Protein AF-A0AAW9DIY2-F1 (afdb_monomer)

Solvent-accessible surface area (backbone atoms only — not comparable to full-atom values): 10315 Å² total; per-residue (Å²): 106,49,86,81,77,21,31,79,46,55,48,42,28,60,67,72,62,46,66,77,44,41,69,60,51,42,69,55,22,24,58,42,90,91,79,60,48,48,38,48,55,86,62,38,57,61,62,40,10,60,51,53,51,29,44,51,43,16,52,51,41,28,54,54,41,55,52,50,49,54,50,49,44,40,41,73,70,69,63,47,50,58,66,60,50,20,53,51,33,52,53,41,34,74,49,97,54,51,42,71,70,35,48,52,47,20,52,48,41,68,33,62,42,90,87,76,56,92,53,44,36,66,83,73,53,78,77,48,53,83,80,89,54,49,40,53,50,34,42,50,51,25,60,77,69,70,47,93,52,62,64,38,39,49,32,48,48,52,30,54,58,27,57,43,47,70,59,51,59,55,43,66,75,74,54,84,76,78,78,88,80,78,87,129

Nearest PDB structures (foldseek):
  2iyo-assembly1_A  TM=9.872E-01  e=2.863E-19  Lactococcus lactis
  2iz0-assembly1_B  TM=9.696E-01  e=6.066E-19  Lactococcus lactis
  2jkv-assembly2_C  TM=9.680E-01  e=9.238E-17  Homo sapiens
  4gwg-assembly1_A  TM=9.406E-01  e=2.957E-15  Homo sapiens
  6fqy-assembly1_B  TM=9.654E-01  e=1.878E-14  Plasmodium falciparum 3D7

Radius of gyration: 20.51 Å; Cα contacts (8 Å, |Δi|>4): 196; chains: 1; bounding box: 51×36×61 Å

Mean predicted aligned error: 4.02 Å

Structure (mmCIF, N/CA/C/O backbone):
data_AF-A0AAW9DIY2-F1
#
_entry.id   AF-A0AAW9DIY2-F1
#
loop_
_atom_site.group_PDB
_atom_site.id
_atom_site.type_symbol
_atom_site.label_atom_id
_atom_site.label_alt_id
_atom_site.label_comp_id
_atom_site.label_asym_id
_atom_site.label_entity_id
_atom_site.label_seq_id
_atom_site.pdbx_PDB_ins_code
_atom_site.Cartn_x
_atom_site.Cartn_y
_atom_site.Cartn_z
_atom_site.occupancy
_atom_site.B_iso_or_equiv
_atom_site.auth_seq_id
_atom_site.auth_comp_id
_atom_site.auth_asym_id
_atom_site.auth_atom_id
_atom_site.pdbx_PDB_model_num
ATOM 1 N N . LYS A 1 1 ? 7.573 -1.959 14.038 1.00 79.06 1 LYS A N 1
ATOM 2 C CA . LYS A 1 1 ? 7.741 -0.638 14.681 1.00 79.06 1 LYS A CA 1
ATOM 3 C C . LYS A 1 1 ? 6.398 -0.061 15.113 1.00 79.06 1 LYS A C 1
ATOM 5 O O . LYS A 1 1 ? 6.216 0.040 16.311 1.00 79.06 1 LYS A O 1
ATOM 10 N N . GLY A 1 2 ? 5.407 0.095 14.223 1.00 87.62 2 GLY A N 1
ATOM 11 C CA . GLY A 1 2 ? 4.069 0.599 14.599 1.00 87.62 2 GLY A CA 1
ATOM 12 C C . GLY A 1 2 ? 3.406 -0.064 15.820 1.00 87.62 2 GLY A C 1
ATOM 13 O O . GLY A 1 2 ? 2.947 0.631 16.706 1.00 87.62 2 GLY A O 1
ATOM 14 N N . ALA A 1 3 ? 3.437 -1.395 15.963 1.00 91.06 3 ALA A N 1
ATOM 15 C CA . ALA A 1 3 ? 2.882 -2.047 17.164 1.00 91.06 3 ALA A CA 1
ATOM 16 C C . ALA A 1 3 ? 3.608 -1.700 18.485 1.00 91.06 3 ALA A C 1
ATOM 18 O O . ALA A 1 3 ? 3.019 -1.844 19.547 1.00 91.06 3 ALA A O 1
ATOM 19 N N . LEU A 1 4 ? 4.881 -1.292 18.419 1.00 92.94 4 LEU A N 1
ATOM 20 C CA . LEU A 1 4 ? 5.693 -0.891 19.573 1.00 92.94 4 LEU A CA 1
ATOM 21 C C . LEU A 1 4 ? 5.536 0.603 19.888 1.00 92.94 4 LE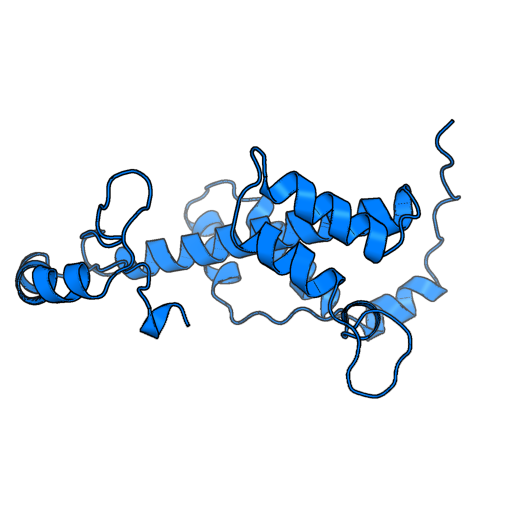U A C 1
ATOM 23 O O . LEU A 1 4 ? 5.564 0.980 21.051 1.00 92.94 4 LEU A O 1
ATOM 27 N N . GLU A 1 5 ? 5.424 1.435 18.853 1.00 94.12 5 GLU A N 1
ATOM 28 C CA . GLU A 1 5 ? 5.468 2.903 18.958 1.00 94.12 5 GLU A CA 1
ATOM 29 C C . GLU A 1 5 ? 4.075 3.551 18.978 1.00 94.12 5 GLU A C 1
ATOM 31 O O . GLU A 1 5 ? 3.943 4.700 19.384 1.00 94.12 5 GLU A O 1
ATOM 36 N N . GLY A 1 6 ? 3.045 2.818 18.555 1.00 96.56 6 GLY A N 1
ATOM 37 C CA . GLY A 1 6 ? 1.665 3.285 18.481 1.00 96.56 6 GLY A CA 1
ATOM 38 C C . GLY A 1 6 ? 1.003 2.841 17.176 1.00 96.56 6 GLY A C 1
ATOM 39 O O . GLY A 1 6 ? 1.315 3.386 16.118 1.00 96.56 6 GLY A O 1
ATOM 40 N N . PRO A 1 7 ? 0.110 1.836 17.187 1.00 97.75 7 PRO A N 1
ATOM 41 C CA . PRO A 1 7 ? -0.627 1.432 15.997 1.00 97.75 7 PRO A CA 1
ATOM 42 C C . PRO A 1 7 ? -1.955 2.192 15.869 1.00 97.75 7 PRO A C 1
ATOM 44 O O . PRO A 1 7 ? -2.458 2.775 16.830 1.00 97.75 7 PRO A O 1
ATOM 47 N N . SER A 1 8 ? -2.571 2.111 14.688 1.00 98.06 8 SER A N 1
ATOM 48 C CA . SER A 1 8 ? -4.016 2.325 14.556 1.00 98.06 8 SER A CA 1
ATOM 49 C C . SER A 1 8 ? -4.763 1.074 15.031 1.00 98.06 8 SER A C 1
ATOM 51 O O . SER A 1 8 ? -4.391 -0.049 14.670 1.00 98.06 8 SER A O 1
ATOM 53 N N . ILE A 1 9 ? -5.805 1.258 15.843 1.00 98.44 9 ILE A N 1
ATOM 54 C CA . ILE A 1 9 ? -6.588 0.172 16.446 1.00 98.44 9 ILE A CA 1
ATOM 55 C C . ILE A 1 9 ? -8.056 0.344 16.051 1.00 98.44 9 ILE A C 1
ATOM 57 O O . ILE A 1 9 ? -8.624 1.423 16.168 1.00 98.44 9 ILE A O 1
ATOM 61 N N . MET A 1 10 ? -8.683 -0.733 15.579 1.00 98.44 10 MET A N 1
ATOM 62 C CA . MET A 1 10 ? -10.034 -0.708 15.000 1.00 98.44 10 MET A CA 1
ATOM 63 C C . MET A 1 10 ? -10.947 -1.700 15.744 1.00 98.44 10 MET A C 1
ATOM 65 O O . MET A 1 10 ? -11.273 -2.751 15.193 1.00 98.44 10 MET A O 1
ATOM 69 N N . PRO A 1 11 ? -11.297 -1.455 17.020 1.00 98.25 11 PRO A N 1
ATOM 70 C CA . PRO A 1 11 ? -12.098 -2.381 17.811 1.00 98.25 11 PRO A CA 1
ATOM 71 C C . PRO A 1 11 ? -13.554 -2.427 17.333 1.00 98.25 11 PRO A C 1
ATOM 73 O O . PRO A 1 11 ? -14.180 -1.402 17.070 1.00 98.25 11 PRO A O 1
ATOM 76 N N . GLY A 1 12 ? -14.108 -3.636 17.273 1.00 98.44 12 GLY A N 1
ATOM 77 C CA . GLY A 1 12 ? -15.539 -3.891 17.121 1.00 98.44 12 GLY A CA 1
ATOM 78 C C . GLY A 1 12 ? -15.973 -5.034 18.039 1.00 98.44 12 GLY A C 1
ATOM 79 O O . GLY A 1 12 ? -15.124 -5.781 18.528 1.00 98.44 12 GLY A O 1
ATOM 80 N N . GLY A 1 13 ? -17.272 -5.143 18.308 1.00 98.38 13 GLY A N 1
ATOM 81 C CA . GLY A 1 13 ? -17.828 -6.146 19.221 1.00 98.38 13 GLY A CA 1
ATOM 82 C C . GLY A 1 13 ? -18.882 -5.555 20.152 1.00 98.38 13 GLY A C 1
ATOM 83 O O . GLY A 1 13 ? -19.601 -4.640 19.771 1.00 98.38 13 GLY A O 1
ATOM 84 N N . GLN A 1 14 ? -18.999 -6.072 21.375 1.00 98.44 14 GLN A N 1
ATOM 85 C CA . GLN A 1 14 ? -19.883 -5.483 22.384 1.00 98.44 14 GLN A CA 1
ATOM 86 C C . GLN A 1 14 ? -19.354 -4.116 22.818 1.00 98.44 14 GLN A C 1
ATOM 88 O O . GLN A 1 14 ? -18.179 -3.979 23.172 1.00 98.44 14 GLN A O 1
ATOM 93 N N . LYS A 1 15 ? -20.233 -3.113 22.851 1.00 98.25 15 LYS A N 1
ATOM 94 C CA . LYS A 1 15 ? -19.850 -1.755 23.245 1.00 98.25 15 LYS A CA 1
ATOM 95 C C . LYS A 1 15 ? -19.367 -1.704 24.695 1.00 98.25 15 LYS A C 1
ATOM 97 O O . LYS A 1 15 ? -18.360 -1.069 24.980 1.00 98.25 15 LYS A O 1
ATOM 102 N N . GLU A 1 16 ? -20.017 -2.449 25.580 1.00 98.38 16 GLU A N 1
ATOM 103 C CA . GLU A 1 16 ? -19.655 -2.539 26.995 1.00 98.38 16 GLU A CA 1
ATOM 104 C C . GLU A 1 16 ? -18.255 -3.146 27.174 1.00 98.38 16 GLU A C 1
ATOM 106 O O . GLU A 1 16 ? -17.509 -2.739 28.057 1.00 98.38 16 GLU A O 1
ATOM 111 N N . ALA A 1 17 ? -17.863 -4.096 26.317 1.00 98.19 17 ALA A N 1
ATOM 112 C CA . ALA A 1 17 ? -16.521 -4.674 26.352 1.00 98.19 17 ALA A CA 1
ATOM 113 C C . ALA A 1 17 ? -15.457 -3.682 25.865 1.00 98.19 17 ALA A C 1
ATOM 115 O O . ALA A 1 17 ? -14.375 -3.635 26.442 1.00 98.19 17 ALA A O 1
ATOM 116 N N . TYR A 1 18 ? -15.765 -2.878 24.840 1.00 98.38 18 TYR A N 1
ATOM 117 C CA . TYR A 1 18 ? -14.890 -1.788 24.403 1.00 98.38 18 TYR A CA 1
ATOM 118 C C . TYR A 1 18 ? -14.673 -0.765 25.522 1.00 98.38 18 TYR A C 1
ATOM 120 O O . TYR A 1 18 ? -13.531 -0.422 25.801 1.00 98.38 18 TYR A O 1
ATOM 128 N N . GLU A 1 19 ? -15.737 -0.333 26.204 1.00 98.25 19 GLU A N 1
ATOM 129 C CA . GLU A 1 19 ? -15.654 0.644 27.300 1.00 98.25 19 GLU A CA 1
ATOM 130 C C . GLU A 1 19 ? -14.730 0.174 28.439 1.00 98.25 19 GLU A C 1
ATOM 132 O O . GLU A 1 19 ? -14.033 0.990 29.033 1.00 98.25 19 GLU A O 1
ATOM 137 N N . LEU A 1 20 ? -14.645 -1.138 28.698 1.00 98.50 20 LEU A N 1
ATOM 138 C CA . LEU A 1 20 ? -13.730 -1.705 29.701 1.00 98.50 20 LEU A CA 1
ATOM 139 C C . LEU A 1 20 ? -12.245 -1.636 29.312 1.00 98.50 20 LEU A C 1
ATOM 141 O O . LEU A 1 20 ? -11.389 -1.722 30.192 1.00 98.50 20 LEU A O 1
ATOM 145 N N . VAL A 1 21 ? -11.927 -1.548 28.019 1.00 98.19 21 VAL A N 1
ATOM 146 C CA . VAL A 1 21 ? -10.542 -1.547 27.511 1.00 98.19 21 VAL A CA 1
ATOM 147 C C . VAL A 1 21 ? -10.151 -0.239 26.822 1.00 98.19 21 VAL A C 1
ATOM 149 O O . VAL A 1 21 ? -8.996 -0.101 26.424 1.00 98.19 21 VAL A O 1
ATOM 152 N N . ALA A 1 22 ? -11.085 0.707 26.682 1.00 98.12 22 ALA A N 1
ATOM 153 C CA . ALA A 1 22 ? -10.919 1.937 25.914 1.00 98.12 22 ALA A CA 1
ATOM 154 C C . ALA A 1 22 ? -9.676 2.721 26.346 1.00 98.12 22 ALA A C 1
ATOM 156 O O . ALA A 1 22 ? -8.826 2.985 25.502 1.00 98.12 22 ALA A O 1
ATOM 157 N N . ASP A 1 23 ? -9.508 2.966 27.649 1.00 98.12 23 ASP A N 1
ATOM 158 C CA . ASP A 1 23 ? -8.369 3.717 28.193 1.00 98.12 23 ASP A CA 1
ATOM 159 C C . ASP A 1 23 ? -7.019 3.114 27.769 1.00 98.12 23 ASP A C 1
ATOM 161 O O . ASP A 1 23 ? -6.118 3.830 27.336 1.00 98.12 23 ASP A O 1
ATOM 165 N N . VAL A 1 24 ? -6.894 1.781 27.820 1.00 98.38 24 VAL A N 1
ATOM 166 C CA . VAL A 1 24 ? -5.667 1.075 27.418 1.00 98.38 24 VAL A CA 1
ATOM 167 C C . VAL A 1 24 ? -5.439 1.207 25.917 1.00 98.38 24 VAL A C 1
ATOM 169 O O . VAL A 1 24 ? -4.319 1.469 25.485 1.00 98.38 24 VAL A O 1
ATOM 172 N N . LEU A 1 25 ? -6.483 1.009 25.107 1.00 98.31 25 LEU A N 1
ATOM 173 C CA . LEU A 1 25 ? -6.367 1.105 23.652 1.00 98.31 25 LEU A CA 1
ATOM 174 C C . LEU A 1 25 ? -6.030 2.532 23.211 1.00 98.31 25 LEU A C 1
ATOM 176 O O . LEU A 1 25 ? -5.212 2.717 22.311 1.00 98.31 25 LEU A O 1
ATOM 180 N N . GLU A 1 26 ? -6.625 3.534 23.853 1.00 98.00 26 GLU A N 1
ATOM 181 C CA . GLU A 1 26 ? -6.320 4.936 23.612 1.00 98.00 26 GLU A CA 1
ATOM 182 C C . GLU A 1 26 ? -4.876 5.243 23.996 1.00 98.00 26 GLU A C 1
ATOM 184 O O . GLU A 1 26 ? -4.161 5.810 23.172 1.00 98.00 26 GLU A O 1
ATOM 189 N N . GLU A 1 27 ? -4.407 4.833 25.178 1.00 97.81 27 GLU A N 1
ATOM 190 C CA . GLU A 1 27 ? -3.038 5.081 25.650 1.00 97.81 27 GLU A CA 1
ATOM 191 C C . GLU A 1 27 ? -1.975 4.510 24.701 1.00 97.81 27 GLU A C 1
ATOM 193 O O . GLU A 1 2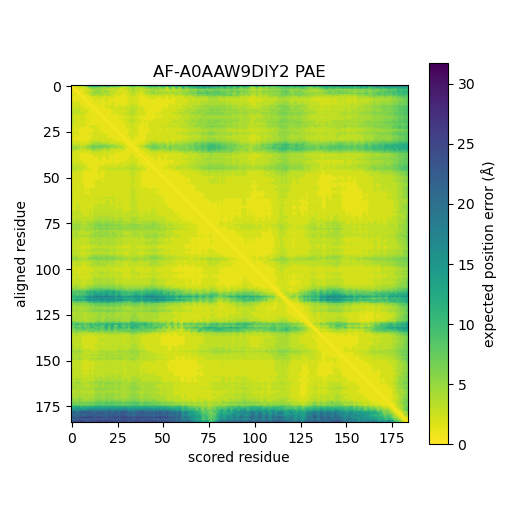7 ? -1.025 5.214 24.362 1.00 97.81 27 GLU A O 1
ATOM 198 N N . ILE A 1 28 ? -2.154 3.272 24.226 1.00 97.94 28 ILE A N 1
ATOM 199 C CA . ILE A 1 28 ? -1.152 2.595 23.387 1.00 97.94 28 ILE A CA 1
ATOM 200 C C . ILE A 1 28 ? -1.252 2.936 21.895 1.00 97.94 28 ILE A C 1
ATOM 202 O O . ILE A 1 28 ? -0.355 2.570 21.139 1.00 97.94 28 ILE A O 1
ATOM 206 N N . SER A 1 29 ? -2.347 3.552 21.440 1.00 98.19 29 SER A N 1
ATOM 207 C CA . SER A 1 29 ? -2.532 3.913 20.028 1.00 98.19 29 SER A CA 1
ATOM 208 C C . SER A 1 29 ? -1.636 5.078 19.601 1.00 98.19 29 SER A C 1
ATOM 210 O O . SER A 1 29 ? -1.231 5.911 20.417 1.00 98.19 29 SER A O 1
ATOM 212 N N . ALA A 1 30 ? -1.365 5.173 18.295 1.00 97.81 30 ALA A N 1
ATOM 213 C CA . ALA A 1 30 ? -0.777 6.384 17.722 1.00 97.81 30 ALA A CA 1
ATOM 214 C C . ALA A 1 30 ? -1.633 7.620 18.046 1.00 97.81 30 ALA A C 1
ATOM 216 O O . ALA A 1 30 ? -2.842 7.507 18.247 1.00 97.81 30 ALA A O 1
ATOM 217 N N . LYS A 1 31 ? -1.013 8.803 18.056 1.00 97.31 31 LYS A N 1
ATOM 218 C CA . LYS A 1 31 ? -1.711 10.090 18.176 1.00 97.31 31 LYS A CA 1
ATOM 219 C C . LYS A 1 31 ? -1.614 10.834 16.853 1.00 97.31 31 LYS A C 1
ATOM 221 O O . LYS A 1 31 ? -0.514 10.944 16.312 1.00 97.31 31 LYS A O 1
ATOM 226 N N . ALA A 1 32 ? -2.742 11.314 16.344 1.00 94.38 32 ALA A N 1
ATOM 227 C CA . ALA A 1 32 ? -2.789 12.108 15.126 1.00 94.38 32 ALA A CA 1
ATOM 228 C C . ALA A 1 32 ? -1.978 13.408 15.319 1.00 94.38 32 ALA A C 1
ATOM 230 O O . ALA A 1 32 ? -2.170 14.089 16.331 1.00 94.38 32 ALA A O 1
ATOM 231 N N . PRO A 1 33 ? -1.046 13.753 14.414 1.00 91.19 33 PRO A N 1
ATOM 232 C CA . PRO A 1 33 ? -0.219 14.951 14.559 1.00 91.19 33 PRO A CA 1
ATOM 233 C C . PRO A 1 33 ? -1.018 16.259 14.565 1.00 91.19 33 PRO A C 1
ATOM 235 O O . PRO A 1 33 ? -0.572 17.245 15.149 1.00 91.19 33 PRO A O 1
ATOM 238 N N . GLU A 1 34 ? -2.177 16.278 13.903 1.00 91.19 34 GLU A N 1
ATOM 239 C CA . GLU A 1 34 ? -2.964 17.486 13.651 1.00 91.19 34 GLU A CA 1
ATOM 240 C C . GLU A 1 34 ? -3.703 17.979 14.900 1.00 91.19 34 GLU A C 1
ATOM 242 O O . GLU A 1 34 ? -3.798 19.186 15.129 1.00 91.19 34 GLU A O 1
ATOM 247 N N . ASP A 1 35 ? -4.231 17.057 15.707 1.00 94.00 35 ASP A N 1
ATOM 248 C CA . ASP A 1 35 ? -5.088 17.364 16.858 1.00 94.00 35 ASP A CA 1
ATOM 249 C C . ASP A 1 35 ? -4.747 16.569 18.133 1.00 94.00 35 ASP A C 1
ATOM 251 O O . ASP A 1 35 ? -5.335 16.806 19.191 1.00 94.00 35 ASP A O 1
ATOM 255 N N . GLY A 1 36 ? -3.774 15.656 18.071 1.00 95.81 36 GLY A N 1
ATOM 256 C CA . GLY A 1 36 ? -3.373 14.796 19.183 1.00 95.81 36 GLY A CA 1
ATOM 257 C C . GLY A 1 36 ? -4.360 13.668 19.496 1.00 95.81 36 GLY A C 1
ATOM 258 O O . GLY A 1 36 ? -4.184 12.981 20.508 1.00 95.81 36 GLY A O 1
ATOM 259 N N . ALA A 1 37 ? -5.392 13.460 18.672 1.00 96.75 37 ALA A N 1
ATOM 260 C CA . ALA A 1 37 ? -6.415 12.455 18.923 1.00 96.75 37 ALA A CA 1
ATOM 261 C C . ALA A 1 37 ? -5.842 11.027 18.844 1.00 96.75 37 ALA A C 1
ATOM 263 O O . ALA A 1 37 ? -4.987 10.741 18.001 1.00 96.75 37 ALA A O 1
ATOM 264 N N . PRO A 1 38 ? -6.293 10.097 19.706 1.00 97.81 38 PRO A N 1
ATOM 265 C CA . PRO A 1 38 ? -5.904 8.696 19.611 1.00 97.81 38 PRO A CA 1
ATOM 266 C C . PRO A 1 38 ? -6.414 8.058 18.313 1.00 97.81 38 PRO A C 1
ATOM 268 O O . PRO A 1 38 ? -7.581 8.196 17.952 1.00 97.81 38 PRO A O 1
ATOM 271 N N . CYS A 1 39 ? -5.564 7.280 17.646 1.00 98.12 39 CYS A N 1
ATOM 272 C CA . CYS A 1 39 ? -5.894 6.518 16.441 1.00 98.12 39 CYS A CA 1
ATOM 273 C C . CYS A 1 39 ? -6.667 5.226 16.771 1.00 98.12 39 CYS A C 1
ATOM 275 O O . CYS A 1 39 ? -6.334 4.139 16.284 1.00 98.12 39 CYS A O 1
ATOM 277 N N . VAL A 1 40 ? -7.694 5.345 17.613 1.00 98.38 40 VAL A N 1
ATOM 278 C CA . VAL A 1 40 ? -8.637 4.285 17.970 1.00 98.38 40 VAL A CA 1
ATOM 279 C C . VAL A 1 40 ? -10.036 4.862 18.148 1.00 98.38 40 VAL A C 1
ATOM 281 O O . VAL A 1 40 ? -10.220 5.965 18.650 1.00 98.38 40 VAL A O 1
ATOM 284 N N . THR A 1 41 ? -11.044 4.104 17.730 1.00 97.81 41 THR A N 1
ATOM 285 C CA . THR A 1 41 ? -12.444 4.414 18.016 1.00 97.81 41 THR A CA 1
ATOM 286 C C . THR A 1 41 ? -13.277 3.140 17.984 1.00 97.81 41 THR A C 1
ATOM 288 O O . THR A 1 41 ? -12.925 2.188 17.286 1.00 97.81 41 THR A O 1
ATOM 291 N N . TYR A 1 42 ? -14.390 3.102 18.717 1.00 98.50 42 TYR A N 1
ATOM 292 C CA . TYR A 1 42 ? -15.342 2.000 18.605 1.00 98.50 42 TYR A CA 1
ATOM 293 C C . TYR A 1 42 ? -15.993 2.014 17.220 1.00 98.50 42 TYR A C 1
ATOM 295 O O . TYR A 1 42 ? -16.801 2.887 16.906 1.00 98.50 42 TYR A O 1
ATOM 303 N N . ILE A 1 43 ? -15.647 1.026 16.398 1.00 98.62 43 ILE A N 1
ATOM 304 C CA . ILE A 1 43 ? -16.078 0.961 15.000 1.00 98.62 43 ILE A CA 1
ATOM 305 C C . ILE A 1 43 ? -17.545 0.543 14.888 1.00 98.62 43 ILE A C 1
ATOM 307 O O . ILE A 1 43 ? -18.281 1.054 14.047 1.00 98.62 43 ILE A O 1
ATOM 311 N N . GLY A 1 44 ? -17.979 -0.410 15.713 1.00 98.56 44 GLY A N 1
ATOM 312 C CA . GLY A 1 44 ? -19.330 -0.951 15.640 1.00 98.56 44 GLY A CA 1
ATOM 313 C C . GLY A 1 44 ? -19.453 -2.367 16.198 1.00 98.56 44 GLY A C 1
ATOM 314 O O . GLY A 1 44 ? -18.486 -2.908 16.743 1.00 98.56 44 GLY A O 1
ATOM 315 N N . PRO A 1 45 ? -20.643 -2.973 16.065 1.00 98.31 45 PRO A N 1
ATOM 316 C CA . PRO A 1 45 ? -20.916 -4.296 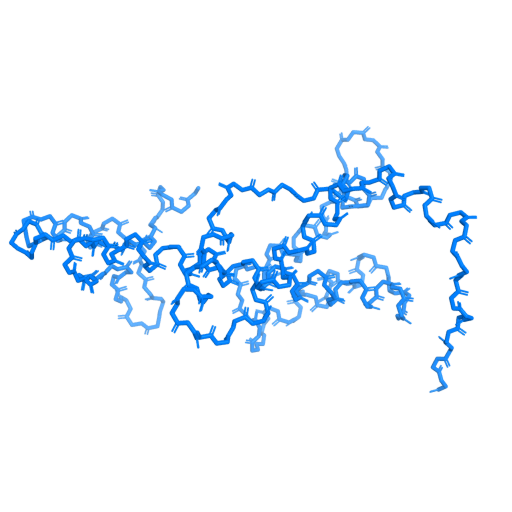16.605 1.00 98.31 45 PRO A CA 1
ATOM 317 C C . PRO A 1 45 ? -20.133 -5.397 15.877 1.00 98.31 45 PRO A C 1
ATOM 319 O O . PRO A 1 45 ? -19.634 -5.217 14.762 1.00 98.31 45 PRO A O 1
ATOM 322 N N . ASP A 1 46 ? -20.071 -6.566 16.511 1.00 97.94 46 ASP A N 1
ATOM 323 C CA . ASP A 1 46 ? -19.611 -7.820 15.911 1.00 97.94 46 ASP A CA 1
ATOM 324 C C . ASP A 1 46 ? -18.237 -7.704 15.210 1.00 97.94 46 ASP A C 1
ATOM 326 O O . ASP A 1 46 ? -17.224 -7.390 15.833 1.00 97.94 46 ASP A O 1
ATOM 330 N N . GLY A 1 47 ? -18.186 -7.981 13.904 1.00 98.06 47 GLY A N 1
ATOM 331 C CA . GLY A 1 47 ? -16.973 -7.968 13.088 1.00 98.06 47 GLY A CA 1
ATOM 332 C C . GLY A 1 47 ? -16.623 -6.616 12.460 1.00 98.06 47 GLY A C 1
ATOM 333 O O . GLY A 1 47 ? -15.736 -6.585 11.607 1.00 98.06 47 GLY A O 1
ATOM 334 N N . ALA A 1 48 ? -17.287 -5.514 12.829 1.00 98.56 48 ALA A N 1
ATOM 335 C CA . ALA A 1 48 ? -17.125 -4.221 12.152 1.00 98.56 48 ALA A CA 1
ATOM 336 C C . ALA A 1 48 ? -15.666 -3.729 12.136 1.00 98.56 48 ALA A C 1
ATOM 338 O O . ALA A 1 48 ? -15.166 -3.291 11.101 1.00 98.56 48 ALA A O 1
ATOM 339 N N . GLY A 1 49 ? -14.949 -3.891 13.250 1.00 98.56 49 GLY A N 1
ATOM 340 C CA . GLY A 1 49 ? -13.528 -3.551 13.346 1.00 98.56 49 GLY A CA 1
ATOM 341 C C . GLY A 1 49 ? -12.641 -4.322 12.362 1.00 98.56 49 GLY A C 1
ATOM 342 O O . GLY A 1 49 ? -11.821 -3.742 11.647 1.00 98.56 49 GLY A O 1
ATOM 343 N N . HIS A 1 50 ? -12.862 -5.635 12.243 1.00 98.31 50 HIS A N 1
ATOM 344 C CA . HIS A 1 50 ? -12.165 -6.464 11.258 1.00 98.31 50 HIS A CA 1
ATOM 345 C C . HIS A 1 50 ? -12.538 -6.097 9.820 1.00 98.31 50 HIS A C 1
ATOM 347 O O . HIS A 1 50 ? -11.673 -6.131 8.946 1.00 98.31 50 HIS A O 1
ATOM 353 N N . TYR A 1 51 ? -13.793 -5.714 9.575 1.00 98.19 51 TYR A N 1
ATOM 354 C CA . TYR A 1 51 ? -14.236 -5.268 8.259 1.00 98.19 51 TYR A CA 1
ATOM 355 C C . TYR A 1 51 ? -13.529 -3.974 7.836 1.00 98.19 51 TYR A C 1
ATOM 357 O O . TYR A 1 51 ? -13.001 -3.896 6.729 1.00 98.19 51 TYR A O 1
ATOM 365 N N . VAL A 1 52 ? -13.423 -2.987 8.733 1.00 98.44 52 VAL A N 1
ATOM 366 C CA . VAL A 1 52 ? -12.654 -1.758 8.467 1.00 98.44 52 VAL A CA 1
ATOM 367 C C . VAL A 1 52 ? -11.181 -2.079 8.214 1.00 98.44 52 VAL A C 1
ATOM 369 O O . VAL A 1 52 ? -10.601 -1.558 7.263 1.00 98.44 52 VAL A O 1
ATOM 372 N N . LYS A 1 53 ? -10.582 -3.003 8.976 1.00 98.06 53 LYS A N 1
ATOM 373 C CA . LYS A 1 53 ? -9.196 -3.428 8.730 1.00 98.06 53 LYS A CA 1
ATOM 374 C C . LYS A 1 53 ? -9.013 -4.109 7.370 1.00 98.06 53 LYS A C 1
ATOM 376 O O . LYS A 1 53 ? -8.003 -3.884 6.701 1.00 98.06 53 LYS A O 1
ATOM 381 N N . MET A 1 54 ? -9.972 -4.934 6.957 1.00 98.00 54 MET A N 1
ATOM 382 C CA . MET A 1 54 ? -9.982 -5.553 5.633 1.00 98.00 54 MET A CA 1
ATOM 383 C C . MET A 1 54 ? -9.986 -4.470 4.543 1.00 98.00 54 MET A C 1
ATOM 385 O O . MET A 1 54 ? -9.118 -4.481 3.672 1.00 98.00 54 MET A O 1
ATOM 389 N N . VAL A 1 55 ? -10.882 -3.482 4.648 1.00 98.06 55 VAL A N 1
ATOM 390 C CA . VAL A 1 55 ? -10.952 -2.353 3.706 1.00 98.06 55 VAL A CA 1
ATOM 391 C C . VAL A 1 55 ? -9.655 -1.539 3.696 1.00 98.06 55 VAL A C 1
ATOM 393 O O . VAL A 1 55 ? -9.146 -1.262 2.615 1.00 98.06 55 VAL A O 1
ATOM 396 N N . HIS A 1 56 ? -9.064 -1.239 4.857 1.00 98.00 56 HIS A N 1
ATOM 397 C CA . HIS A 1 56 ? -7.758 -0.573 4.955 1.00 98.00 56 HIS A CA 1
ATOM 398 C C . HIS A 1 56 ? -6.668 -1.319 4.168 1.00 98.00 56 HIS A C 1
ATOM 400 O O . HIS A 1 56 ? -5.941 -0.702 3.398 1.00 98.00 56 HIS A O 1
ATOM 406 N N . ASN A 1 57 ? -6.588 -2.652 4.284 1.00 97.06 57 ASN A N 1
ATOM 407 C CA . ASN A 1 57 ? -5.639 -3.431 3.480 1.00 97.06 57 ASN A CA 1
ATOM 408 C C . ASN A 1 57 ? -5.974 -3.439 1.982 1.00 97.06 57 ASN A C 1
ATOM 410 O O . ASN A 1 57 ? -5.071 -3.582 1.163 1.00 97.06 57 ASN A O 1
ATOM 414 N N . GLY A 1 58 ? -7.248 -3.295 1.615 1.00 97.44 58 GLY A N 1
ATOM 415 C CA . GLY A 1 58 ? -7.642 -3.080 0.225 1.00 97.44 58 GLY A CA 1
ATOM 416 C C . GLY A 1 58 ? -7.120 -1.747 -0.314 1.00 97.44 58 GLY A C 1
ATOM 417 O O . GLY A 1 58 ? -6.507 -1.727 -1.375 1.00 97.44 58 GLY A O 1
ATOM 418 N N . ILE A 1 59 ? -7.319 -0.657 0.433 1.00 98.44 59 ILE A N 1
ATOM 419 C CA . ILE A 1 59 ? -6.832 0.684 0.067 1.00 98.44 59 ILE A CA 1
ATOM 420 C C . ILE A 1 59 ? -5.304 0.677 -0.067 1.00 98.44 59 ILE A C 1
ATOM 422 O O . ILE A 1 59 ? -4.793 1.093 -1.099 1.00 98.44 59 ILE A O 1
ATOM 426 N N . GLU A 1 60 ? -4.590 0.073 0.890 1.00 98.06 60 GLU A N 1
ATOM 427 C CA . GLU A 1 60 ? -3.128 -0.090 0.835 1.00 98.06 60 GLU A CA 1
ATOM 428 C C . GLU A 1 60 ? -2.665 -0.797 -0.455 1.00 98.06 60 GLU A C 1
ATOM 430 O O . GLU A 1 60 ? -1.658 -0.417 -1.050 1.00 98.06 60 GLU A O 1
ATOM 435 N N . TYR A 1 61 ? -3.400 -1.812 -0.931 1.00 97.62 61 TYR A N 1
ATOM 436 C CA . TYR A 1 61 ? -3.072 -2.481 -2.197 1.00 97.62 61 TYR A CA 1
ATOM 437 C C . TYR A 1 61 ? -3.219 -1.538 -3.389 1.00 97.62 61 TYR A C 1
ATOM 439 O O . TYR A 1 61 ? -2.388 -1.599 -4.295 1.00 97.62 61 TYR A O 1
ATOM 447 N N . GLY A 1 62 ? -4.253 -0.697 -3.367 1.00 98.12 62 GLY A N 1
ATOM 448 C CA . GLY A 1 62 ? -4.478 0.352 -4.351 1.00 98.12 62 GLY A CA 1
ATOM 449 C C . GLY A 1 62 ? -3.327 1.344 -4.411 1.00 98.12 62 GLY A C 1
ATOM 450 O O . GLY A 1 62 ? -2.726 1.517 -5.468 1.00 98.12 62 GLY A O 1
ATOM 451 N N . ASP A 1 63 ? -2.972 1.922 -3.268 1.00 98.56 63 ASP A N 1
ATOM 452 C CA . ASP A 1 63 ? -1.922 2.938 -3.174 1.00 98.56 63 ASP A CA 1
ATOM 453 C C . ASP A 1 63 ? -0.568 2.389 -3.637 1.00 98.56 63 ASP A C 1
ATOM 455 O O . ASP A 1 63 ? 0.105 2.993 -4.472 1.00 98.56 63 ASP A O 1
ATOM 459 N N . MET A 1 64 ? -0.191 1.191 -3.173 1.00 98.56 64 MET A N 1
ATOM 460 C CA . MET A 1 64 ? 1.045 0.535 -3.612 1.00 98.56 64 MET A CA 1
ATOM 461 C C . MET A 1 64 ? 1.067 0.283 -5.125 1.00 98.56 64 MET A C 1
ATOM 463 O O . MET A 1 64 ? 2.121 0.407 -5.745 1.00 98.56 64 MET A O 1
ATOM 467 N N . GLN A 1 65 ? -0.071 -0.090 -5.720 1.00 98.62 65 GLN A N 1
ATOM 468 C CA . GLN A 1 65 ? -0.160 -0.339 -7.158 1.00 98.62 65 GLN A CA 1
ATOM 469 C C . GLN A 1 65 ? -0.036 0.964 -7.961 1.00 98.62 65 GLN A C 1
ATOM 471 O O . GLN A 1 65 ? 0.707 0.995 -8.936 1.00 98.62 65 GLN A O 1
ATOM 476 N N . LEU A 1 66 ? -0.686 2.048 -7.527 1.00 98.75 66 LEU A N 1
ATOM 477 C CA . LEU A 1 66 ? -0.564 3.363 -8.167 1.00 98.75 66 LEU A CA 1
ATOM 478 C C . LEU A 1 66 ? 0.871 3.907 -8.109 1.00 98.75 66 LEU A C 1
ATOM 480 O O . LEU A 1 66 ? 1.374 4.467 -9.086 1.00 98.75 66 LEU A O 1
ATOM 484 N N . ILE A 1 67 ? 1.552 3.714 -6.978 1.00 98.75 67 ILE A N 1
ATOM 485 C CA . ILE A 1 67 ? 2.967 4.072 -6.819 1.00 98.75 67 ILE A CA 1
ATOM 486 C C . ILE A 1 67 ? 3.838 3.236 -7.767 1.00 98.75 67 ILE A C 1
ATOM 488 O O . ILE A 1 67 ? 4.703 3.788 -8.448 1.00 98.75 67 ILE A O 1
ATOM 492 N N . ALA A 1 68 ? 3.591 1.925 -7.856 1.00 98.56 68 ALA A N 1
ATOM 493 C CA . ALA A 1 68 ? 4.323 1.035 -8.756 1.00 98.56 68 ALA A CA 1
ATOM 494 C C . ALA A 1 68 ? 4.127 1.406 -10.236 1.00 98.56 68 ALA A C 1
ATOM 496 O O . ALA A 1 68 ? 5.090 1.391 -10.996 1.00 98.56 68 ALA A O 1
ATOM 497 N N . GLU A 1 69 ? 2.917 1.792 -10.643 1.00 98.56 69 GLU A N 1
ATOM 498 C CA . GLU A 1 69 ? 2.641 2.280 -12.001 1.00 98.56 69 GLU A CA 1
ATOM 499 C C . GLU A 1 69 ? 3.328 3.618 -12.283 1.00 98.56 69 GLU A C 1
ATOM 501 O O . GLU A 1 69 ? 3.876 3.817 -13.364 1.00 98.56 69 GLU A O 1
ATOM 506 N N . SER A 1 70 ? 3.365 4.519 -11.300 1.00 98.50 70 SER A N 1
ATOM 507 C CA . SER A 1 70 ? 4.093 5.787 -11.425 1.00 98.50 70 SER A CA 1
ATOM 508 C C . SER A 1 70 ? 5.593 5.546 -11.633 1.00 98.50 70 SER A C 1
ATOM 510 O O . SER A 1 70 ? 6.205 6.174 -12.496 1.00 98.50 70 SER A O 1
ATOM 512 N N . TYR A 1 71 ? 6.173 4.597 -10.889 1.00 98.25 71 TYR A N 1
ATOM 513 C CA . TYR A 1 71 ? 7.549 4.134 -11.085 1.00 98.25 71 TYR A CA 1
ATOM 514 C C . TYR A 1 71 ? 7.760 3.525 -12.483 1.00 98.25 71 TYR A C 1
ATOM 516 O O . TYR A 1 71 ? 8.685 3.929 -13.186 1.00 98.25 71 TYR A O 1
ATOM 524 N N . ASP A 1 72 ? 6.885 2.612 -12.918 1.00 97.00 72 ASP A N 1
ATOM 525 C CA . ASP A 1 72 ? 6.983 1.930 -14.219 1.00 97.00 72 ASP A CA 1
ATOM 526 C C . ASP A 1 72 ? 6.937 2.926 -15.391 1.00 97.00 72 ASP A C 1
ATOM 528 O O . ASP A 1 72 ? 7.763 2.869 -16.305 1.00 97.00 72 ASP A O 1
ATOM 532 N N . LEU A 1 73 ? 6.042 3.917 -15.321 1.00 96.56 73 LEU A N 1
ATOM 533 C CA . LEU A 1 73 ? 5.951 4.990 -16.310 1.00 96.56 73 LEU A CA 1
ATOM 534 C C . LEU A 1 73 ? 7.215 5.856 -16.332 1.00 96.56 73 LEU A C 1
ATOM 536 O O . LEU A 1 73 ? 7.754 6.129 -17.404 1.00 96.56 73 LEU A O 1
ATOM 540 N N . MET A 1 74 ? 7.732 6.273 -15.176 1.00 97.12 74 MET A N 1
ATOM 541 C CA . MET A 1 74 ? 8.975 7.049 -15.120 1.00 97.12 74 MET A CA 1
ATOM 542 C C . MET A 1 74 ? 10.166 6.270 -15.695 1.00 97.12 74 MET A C 1
ATOM 544 O O . MET A 1 74 ? 10.966 6.826 -16.450 1.00 97.12 74 MET A O 1
ATOM 548 N N . GLN A 1 75 ? 10.253 4.972 -15.410 1.00 95.12 75 GLN A N 1
ATOM 549 C CA . GLN A 1 75 ? 11.340 4.129 -15.892 1.00 95.12 75 GLN A CA 1
ATOM 550 C C . GLN A 1 75 ? 11.244 3.857 -17.398 1.00 95.12 75 GLN A C 1
ATOM 552 O O . GLN A 1 75 ? 12.224 4.007 -18.127 1.00 95.12 75 GLN A O 1
ATOM 557 N N . HIS A 1 76 ? 10.078 3.432 -17.884 1.00 91.75 76 HIS A N 1
ATOM 558 C CA . HIS A 1 76 ? 9.938 2.922 -19.247 1.00 91.75 76 HIS A CA 1
ATOM 559 C C . HIS A 1 76 ? 9.487 3.967 -20.262 1.00 91.75 76 HIS A C 1
ATOM 561 O O . HIS A 1 76 ? 9.857 3.858 -21.432 1.00 91.75 76 HIS A O 1
ATOM 567 N N . LEU A 1 77 ? 8.715 4.970 -19.840 1.00 91.38 77 LEU A N 1
ATOM 568 C CA . LEU A 1 77 ? 8.238 6.033 -20.724 1.00 91.38 77 LEU A CA 1
ATOM 569 C C . LEU A 1 77 ? 9.181 7.235 -20.731 1.00 91.38 77 LEU A C 1
ATOM 571 O O . LEU A 1 77 ? 9.459 7.782 -21.795 1.00 91.38 77 LEU A O 1
ATOM 575 N N . LEU A 1 78 ? 9.671 7.639 -19.555 1.00 93.50 78 LEU A N 1
ATOM 576 C CA . LEU A 1 78 ? 10.545 8.809 -19.414 1.00 93.50 78 LEU A CA 1
ATOM 577 C C . LEU A 1 78 ? 12.037 8.449 -19.411 1.00 93.50 78 LEU A C 1
ATOM 579 O O . LEU A 1 78 ? 12.872 9.330 -19.600 1.00 93.50 78 LEU A O 1
ATOM 583 N N . GLY A 1 79 ? 12.381 7.170 -19.228 1.00 93.94 79 GLY A N 1
ATOM 584 C CA . GLY A 1 79 ? 13.769 6.705 -19.230 1.00 93.94 79 GLY A CA 1
ATOM 585 C C . GLY A 1 79 ? 14.577 7.166 -18.017 1.00 93.94 79 GLY A C 1
ATOM 586 O O . GLY A 1 79 ? 15.802 7.236 -18.109 1.00 93.94 79 GLY A O 1
ATOM 587 N N . LEU A 1 80 ? 13.909 7.507 -16.910 1.00 96.62 80 LEU A N 1
ATOM 588 C CA . LEU A 1 80 ? 14.566 8.002 -15.704 1.00 96.62 80 LEU A CA 1
ATOM 589 C C . LEU A 1 80 ? 15.323 6.883 -14.987 1.00 96.62 80 LEU A C 1
ATOM 591 O O . LEU A 1 80 ? 14.879 5.734 -14.910 1.00 96.62 80 LEU A O 1
ATOM 595 N N . SER A 1 81 ? 16.472 7.239 -14.425 1.00 96.25 81 SER A N 1
ATOM 596 C CA . SER A 1 81 ? 17.224 6.372 -13.527 1.00 96.25 81 SER A CA 1
ATOM 597 C C . SER A 1 81 ? 16.531 6.236 -12.168 1.00 96.25 81 SER A C 1
ATOM 599 O O . SER A 1 81 ? 15.721 7.070 -11.762 1.00 96.25 81 SER A O 1
ATOM 601 N N . VAL A 1 82 ? 16.871 5.178 -11.429 1.00 96.50 82 VAL A N 1
ATOM 602 C CA . VAL A 1 82 ? 16.331 4.944 -10.080 1.00 96.50 82 VAL A CA 1
ATOM 603 C C . VAL A 1 82 ? 16.670 6.083 -9.115 1.00 96.50 82 VAL A C 1
ATOM 605 O O . VAL A 1 82 ? 15.820 6.452 -8.308 1.00 96.50 82 VAL A O 1
ATOM 608 N N . ASP A 1 83 ? 17.857 6.682 -9.239 1.00 95.88 83 ASP A N 1
ATOM 609 C CA . ASP A 1 83 ? 18.264 7.826 -8.416 1.00 95.88 83 ASP A CA 1
ATOM 610 C C . ASP A 1 83 ? 17.396 9.066 -8.709 1.00 95.88 83 ASP A C 1
ATOM 612 O O . ASP A 1 83 ? 16.897 9.699 -7.779 1.00 95.88 83 ASP A O 1
ATOM 616 N N . GLU A 1 84 ? 17.127 9.369 -9.986 1.00 97.94 84 GLU A N 1
ATOM 617 C CA . GLU A 1 84 ? 16.228 10.471 -10.376 1.00 97.94 84 GLU A CA 1
ATOM 618 C C . GLU A 1 84 ? 14.799 10.238 -9.873 1.00 97.94 84 GLU A C 1
ATOM 620 O O . GLU A 1 84 ? 14.165 11.149 -9.337 1.00 97.94 84 GLU A O 1
ATOM 625 N N . MET A 1 85 ? 14.293 9.006 -9.992 1.00 98.38 85 MET A N 1
ATOM 626 C CA . MET A 1 85 ? 12.976 8.648 -9.460 1.00 98.38 85 MET A CA 1
ATOM 627 C C . MET A 1 85 ? 12.926 8.788 -7.934 1.00 98.38 85 MET A C 1
ATOM 629 O O . MET A 1 85 ? 11.925 9.261 -7.396 1.00 98.38 85 MET A O 1
ATOM 633 N N . ALA A 1 86 ? 13.998 8.433 -7.222 1.00 98.00 86 ALA A N 1
ATOM 634 C CA . ALA A 1 86 ? 14.067 8.596 -5.775 1.00 98.00 86 ALA A CA 1
ATOM 635 C C . ALA A 1 86 ? 13.982 10.068 -5.347 1.00 98.00 86 ALA A C 1
ATOM 637 O O . ALA A 1 86 ? 13.318 10.385 -4.354 1.00 98.00 86 ALA A O 1
ATOM 638 N N . ASP A 1 87 ? 14.625 10.971 -6.089 1.00 98.38 87 ASP A N 1
ATOM 639 C CA . ASP A 1 87 ? 14.545 12.412 -5.847 1.00 98.38 87 ASP A CA 1
ATOM 640 C C . ASP A 1 87 ? 13.134 12.953 -6.118 1.00 98.38 87 ASP A C 1
ATOM 642 O O . ASP A 1 87 ? 12.622 13.745 -5.325 1.00 98.38 87 ASP A O 1
ATOM 646 N N . ILE A 1 88 ? 12.458 12.460 -7.161 1.00 98.56 88 ILE A N 1
ATOM 647 C CA . ILE A 1 88 ? 11.058 12.806 -7.455 1.00 98.56 88 ILE A CA 1
ATOM 648 C C . ILE A 1 88 ? 10.128 12.365 -6.320 1.00 98.56 88 ILE A C 1
ATOM 650 O O . ILE A 1 88 ? 9.379 13.192 -5.803 1.00 98.56 88 ILE A O 1
ATOM 654 N N . PHE A 1 89 ? 10.202 11.106 -5.872 1.00 98.56 89 PHE A N 1
ATOM 655 C CA . PHE A 1 89 ? 9.392 10.633 -4.740 1.00 98.56 89 PHE A CA 1
ATOM 656 C C . PHE A 1 89 ? 9.717 11.393 -3.443 1.00 98.56 89 PHE A C 1
ATOM 658 O O . PHE A 1 89 ? 8.814 11.692 -2.664 1.00 98.56 89 PHE A O 1
ATOM 665 N N . THR A 1 90 ? 10.984 11.775 -3.234 1.00 98.50 90 THR A N 1
ATOM 666 C CA . THR A 1 90 ? 11.388 12.623 -2.096 1.00 98.50 90 THR A CA 1
ATOM 667 C C . THR A 1 90 ? 10.724 13.998 -2.156 1.00 98.50 90 THR A C 1
ATOM 669 O O . THR A 1 90 ? 10.361 14.549 -1.119 1.00 98.50 90 THR A O 1
ATOM 672 N N . GLU A 1 91 ? 10.587 14.579 -3.347 1.00 98.50 91 GLU A N 1
ATOM 673 C CA . GLU A 1 91 ? 9.925 15.870 -3.528 1.00 98.50 91 GLU A CA 1
ATOM 674 C C . GLU A 1 91 ? 8.405 15.759 -3.387 1.00 98.50 91 GLU A C 1
ATOM 676 O O . GLU A 1 91 ? 7.796 16.572 -2.695 1.00 98.50 91 GLU A O 1
ATOM 681 N N . TRP A 1 92 ? 7.792 14.719 -3.959 1.00 98.50 92 TRP A N 1
ATOM 682 C CA . TRP A 1 92 ? 6.361 14.445 -3.804 1.00 98.50 92 TRP A CA 1
ATOM 683 C C . TRP A 1 92 ? 5.952 14.294 -2.339 1.00 98.50 92 TRP A C 1
ATOM 685 O O . TRP A 1 92 ? 4.908 14.816 -1.950 1.00 98.50 92 TRP A O 1
ATOM 695 N N . ASN A 1 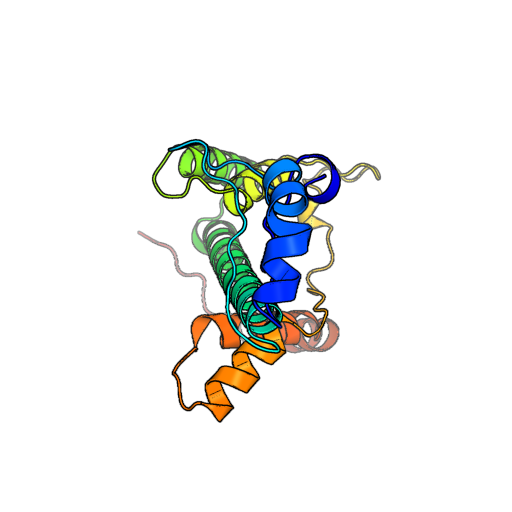93 ? 6.805 13.682 -1.510 1.00 98.19 93 ASN A N 1
ATOM 696 C CA . ASN A 1 93 ? 6.543 13.533 -0.078 1.00 98.19 93 ASN A CA 1
ATOM 697 C C . ASN A 1 93 ? 6.528 14.854 0.709 1.00 98.19 93 ASN A C 1
ATOM 699 O O . ASN A 1 93 ? 6.207 14.856 1.888 1.00 98.19 93 ASN A O 1
ATOM 703 N N . LYS A 1 94 ? 6.924 15.980 0.105 1.00 97.81 94 LYS A N 1
ATOM 704 C CA . LYS A 1 94 ? 6.841 17.310 0.736 1.00 97.81 94 LYS A CA 1
ATOM 705 C C . LYS A 1 94 ? 5.568 18.065 0.348 1.00 97.81 94 LYS A C 1
ATOM 707 O O . LYS A 1 94 ? 5.353 19.177 0.827 1.00 97.81 94 LYS A O 1
ATOM 712 N N . GLY A 1 95 ? 4.792 17.513 -0.583 1.00 97.00 95 GLY A N 1
ATOM 713 C CA . GLY A 1 95 ? 3.599 18.127 -1.150 1.00 97.00 95 GLY A CA 1
ATOM 714 C C . GLY A 1 95 ? 2.322 17.401 -0.743 1.00 97.00 95 GLY A C 1
ATOM 715 O O . GLY A 1 95 ? 2.213 16.843 0.342 1.00 97.00 95 GLY A O 1
ATOM 716 N N . GLU A 1 96 ? 1.340 17.395 -1.642 1.00 96.69 96 GLU A N 1
ATOM 717 C CA . GLU A 1 96 ? 0.031 16.764 -1.407 1.00 96.69 96 GLU A CA 1
ATOM 718 C C . GLU A 1 96 ? 0.083 15.234 -1.269 1.00 96.69 96 GLU A C 1
ATOM 720 O O . GLU A 1 96 ? -0.873 14.631 -0.792 1.00 96.69 96 GLU A O 1
ATOM 725 N N . LEU A 1 97 ? 1.192 14.615 -1.685 1.00 97.56 97 LEU A N 1
ATOM 726 C CA . LEU A 1 97 ? 1.421 13.174 -1.604 1.00 97.56 97 LEU A CA 1
ATOM 727 C C . LEU A 1 97 ? 2.189 12.757 -0.338 1.00 97.56 97 LEU A C 1
ATOM 729 O O . LEU A 1 97 ? 2.583 11.593 -0.247 1.00 97.56 97 LEU A O 1
ATOM 733 N N . ASP A 1 98 ? 2.403 13.671 0.621 1.00 97.19 98 ASP A N 1
ATOM 734 C CA . ASP A 1 98 ? 3.030 13.355 1.912 1.00 97.19 98 ASP A CA 1
ATOM 735 C C . ASP A 1 98 ? 2.323 12.169 2.578 1.00 97.19 98 ASP A C 1
ATOM 737 O O . ASP A 1 98 ? 1.159 12.237 2.985 1.00 97.19 98 ASP A O 1
ATOM 741 N N . SER A 1 99 ? 3.016 11.032 2.604 1.00 97.12 99 SER A N 1
ATOM 742 C CA . SER A 1 99 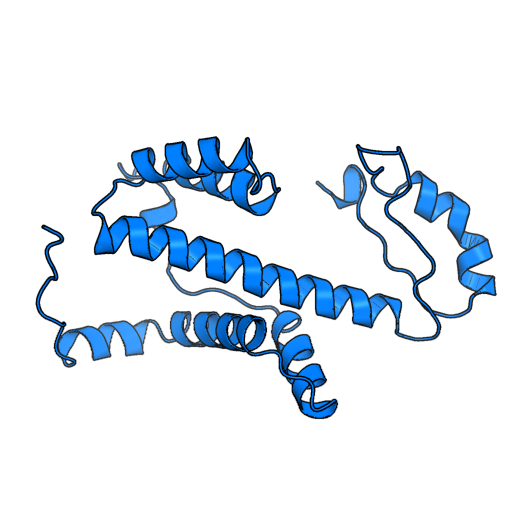? 2.480 9.787 3.124 1.00 97.12 99 SER A CA 1
ATOM 743 C C . SER A 1 99 ? 3.588 8.780 3.391 1.00 97.12 99 SER A C 1
ATOM 745 O O . SER A 1 99 ? 4.609 8.725 2.708 1.00 97.12 99 SER A O 1
ATOM 747 N N . TYR A 1 100 ? 3.329 7.879 4.336 1.00 96.81 100 TYR A N 1
ATOM 748 C CA . TYR A 1 100 ? 4.269 6.817 4.680 1.00 96.81 100 TYR A CA 1
ATOM 749 C C . TYR A 1 100 ? 4.693 5.963 3.471 1.00 96.81 100 TYR A C 1
ATOM 751 O O . TYR A 1 100 ? 5.857 5.589 3.361 1.00 96.81 100 TYR A O 1
ATOM 759 N N . LEU A 1 101 ? 3.771 5.645 2.550 1.00 98.44 101 LEU A N 1
ATOM 760 C CA . LEU A 1 101 ? 4.093 4.821 1.377 1.00 98.44 101 LEU A CA 1
ATOM 761 C C . LEU A 1 101 ? 5.000 5.552 0.378 1.00 98.44 101 LEU A C 1
ATOM 763 O O . LEU A 1 101 ? 5.864 4.916 -0.228 1.00 98.44 101 LEU A O 1
ATOM 767 N N . ILE A 1 102 ? 4.840 6.866 0.223 1.00 98.50 102 ILE A N 1
ATOM 768 C CA . ILE A 1 102 ? 5.700 7.680 -0.641 1.00 98.50 102 ILE A CA 1
ATOM 769 C C . ILE A 1 102 ? 7.086 7.847 -0.004 1.00 98.50 102 ILE A C 1
ATOM 771 O O . ILE A 1 102 ? 8.090 7.625 -0.684 1.00 98.50 102 ILE A O 1
ATOM 775 N N . GLU A 1 103 ? 7.149 8.118 1.303 1.00 98.19 103 GLU A N 1
ATOM 776 C CA . GLU A 1 103 ? 8.397 8.190 2.075 1.00 98.19 103 GLU A CA 1
ATOM 777 C C . GLU A 1 103 ? 9.232 6.909 1.923 1.00 98.19 103 GLU A C 1
ATOM 779 O O . GLU A 1 103 ? 10.373 6.953 1.456 1.00 98.19 103 GLU A O 1
ATOM 784 N N . ILE A 1 104 ? 8.655 5.740 2.236 1.00 98.06 104 ILE A N 1
ATOM 785 C CA . ILE A 1 104 ? 9.408 4.481 2.142 1.00 98.06 104 ILE A CA 1
ATOM 786 C C . ILE A 1 104 ? 9.770 4.129 0.700 1.00 98.06 104 ILE A C 1
ATOM 788 O O . ILE A 1 104 ? 10.761 3.438 0.484 1.00 98.06 104 ILE A O 1
ATOM 792 N N . THR A 1 105 ? 8.996 4.583 -0.290 1.00 98.50 105 THR A N 1
ATOM 793 C CA . THR A 1 105 ? 9.341 4.379 -1.702 1.00 98.50 105 THR A CA 1
ATOM 794 C C . THR A 1 105 ? 10.616 5.142 -2.039 1.00 98.50 105 THR A C 1
ATOM 796 O O . THR A 1 105 ? 11.551 4.546 -2.573 1.00 98.50 105 THR A O 1
ATOM 799 N N . ALA A 1 106 ? 10.715 6.416 -1.649 1.00 97.94 106 ALA A N 1
ATOM 800 C CA . ALA A 1 106 ? 11.933 7.203 -1.830 1.00 97.94 106 ALA A CA 1
ATOM 801 C C . ALA A 1 106 ? 13.154 6.546 -1.154 1.00 97.94 106 ALA A C 1
ATOM 803 O O . ALA A 1 106 ? 14.232 6.473 -1.751 1.00 97.94 106 ALA A O 1
ATOM 804 N N . ASP A 1 107 ? 12.981 6.013 0.059 1.00 97.50 107 ASP A N 1
ATOM 805 C CA . ASP A 1 107 ? 14.043 5.316 0.793 1.00 97.50 107 ASP A CA 1
ATOM 806 C C . ASP A 1 107 ? 14.455 3.989 0.138 1.00 97.50 107 ASP A C 1
ATOM 808 O O . ASP A 1 107 ? 15.649 3.683 0.047 1.00 97.50 107 ASP A O 1
ATOM 812 N N . ILE A 1 108 ? 13.488 3.199 -0.344 1.00 97.31 108 ILE A N 1
ATOM 813 C CA . ILE A 1 108 ? 13.736 1.928 -1.041 1.00 97.31 108 ILE A CA 1
ATOM 814 C C . ILE A 1 108 ? 14.556 2.168 -2.307 1.00 97.31 108 ILE A C 1
ATOM 816 O O . ILE A 1 108 ? 15.524 1.445 -2.543 1.00 97.31 108 ILE A O 1
ATOM 820 N N . LEU A 1 109 ? 14.212 3.188 -3.097 1.00 97.38 109 LEU A N 1
ATOM 821 C CA . LEU A 1 109 ? 14.921 3.491 -4.341 1.00 97.38 109 LEU A CA 1
ATOM 822 C C . LEU A 1 109 ? 16.381 3.916 -4.089 1.00 97.38 109 LEU A C 1
ATOM 824 O O . LEU A 1 109 ? 17.255 3.598 -4.890 1.00 97.38 109 LEU A O 1
ATOM 828 N N . LYS A 1 110 ? 16.685 4.527 -2.934 1.00 95.69 110 LYS A N 1
ATOM 829 C CA . LYS A 1 110 ? 18.061 4.885 -2.523 1.00 95.69 110 LYS A CA 1
ATOM 830 C C . LYS A 1 110 ? 18.853 3.719 -1.924 1.00 95.69 110 LYS A C 1
ATOM 832 O O . LYS A 1 110 ? 20.067 3.834 -1.707 1.00 95.69 110 LYS A O 1
ATOM 837 N N . ARG A 1 111 ? 18.206 2.594 -1.597 1.00 95.06 111 ARG A N 1
ATOM 838 C CA . ARG A 1 111 ? 18.872 1.460 -0.948 1.00 95.06 111 ARG A CA 1
ATOM 839 C C .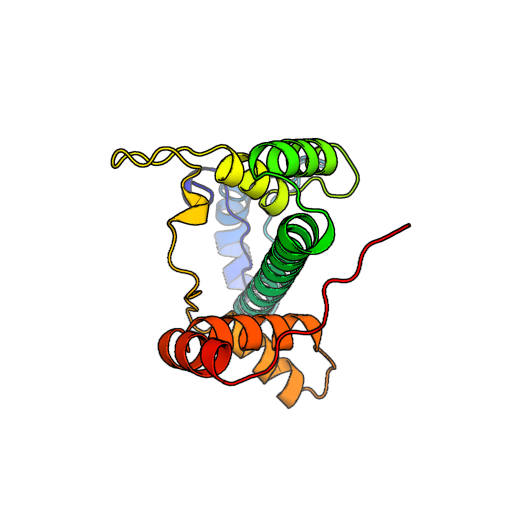 ARG A 1 111 ? 19.744 0.715 -1.955 1.00 95.06 111 ARG A C 1
ATOM 841 O O . ARG A 1 111 ? 19.264 0.117 -2.911 1.00 95.06 111 ARG A O 1
ATOM 848 N N . LYS A 1 112 ? 21.048 0.680 -1.688 1.00 93.06 112 LYS A N 1
ATOM 849 C CA . LYS A 1 112 ? 22.010 -0.141 -2.441 1.00 93.06 112 LYS A CA 1
ATOM 850 C C . LYS A 1 112 ? 21.884 -1.615 -2.078 1.00 93.06 112 LYS A C 1
ATOM 852 O O . LYS A 1 112 ? 21.449 -1.924 -0.971 1.00 93.06 112 LYS A O 1
ATOM 857 N N . ASP A 1 113 ? 22.304 -2.505 -2.965 1.00 92.25 113 ASP A N 1
ATOM 858 C CA . ASP A 1 113 ? 22.461 -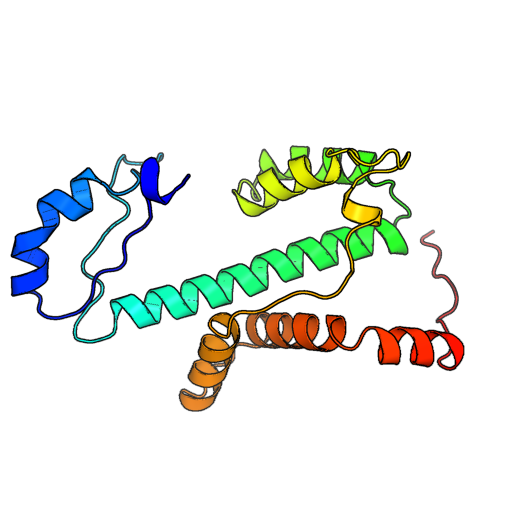3.923 -2.639 1.00 92.25 113 ASP A CA 1
ATOM 859 C C . ASP A 1 113 ? 23.555 -4.145 -1.571 1.00 92.25 113 ASP A C 1
ATOM 861 O O . ASP A 1 113 ? 24.520 -3.382 -1.478 1.00 92.25 113 ASP A O 1
ATOM 865 N N . ASP A 1 114 ? 23.399 -5.168 -0.728 1.00 89.88 114 ASP A N 1
ATOM 866 C CA . ASP A 1 114 ? 24.387 -5.560 0.289 1.00 89.88 114 ASP A CA 1
ATOM 867 C C . ASP A 1 114 ? 25.147 -6.852 -0.047 1.00 89.88 114 ASP A C 1
ATOM 869 O O . ASP A 1 114 ? 26.061 -7.235 0.687 1.00 89.88 114 ASP A O 1
ATOM 873 N N . GLN A 1 115 ? 24.832 -7.486 -1.179 1.00 89.06 115 GLN A N 1
ATOM 874 C CA . GLN A 1 115 ? 25.445 -8.727 -1.656 1.00 89.06 115 GLN A CA 1
ATOM 875 C C . GLN A 1 115 ? 26.458 -8.511 -2.790 1.00 89.06 115 GLN A C 1
ATOM 877 O O . GLN A 1 115 ? 26.940 -9.470 -3.395 1.00 89.06 115 GLN A O 1
ATOM 882 N N . GLY A 1 116 ? 26.852 -7.258 -3.030 1.00 86.19 116 GLY A N 1
ATOM 883 C CA . GLY A 1 116 ? 27.934 -6.884 -3.940 1.00 86.19 116 GLY A CA 1
ATOM 884 C C . GLY A 1 116 ? 27.489 -6.519 -5.353 1.00 86.19 116 GLY A C 1
ATOM 885 O O . GLY A 1 116 ? 28.344 -6.348 -6.223 1.00 86.19 116 GLY A O 1
ATOM 886 N N . GLN A 1 117 ? 26.187 -6.374 -5.600 1.00 90.25 117 GLN A N 1
ATOM 887 C CA . GLN A 1 117 ? 25.699 -5.817 -6.854 1.00 90.25 117 GLN A CA 1
ATOM 888 C C . GLN A 1 117 ? 25.905 -4.297 -6.901 1.00 90.25 117 GLN A C 1
ATOM 890 O 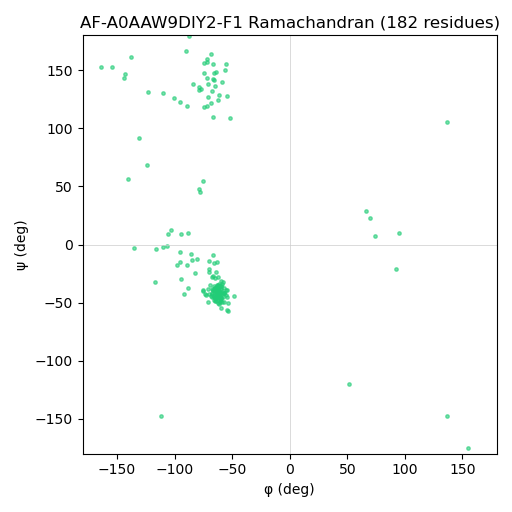O . GLN A 1 117 ? 25.891 -3.610 -5.881 1.00 90.25 117 GLN A O 1
ATOM 895 N N . ALA A 1 118 ? 26.148 -3.770 -8.103 1.00 86.88 118 ALA A N 1
ATOM 896 C CA . ALA A 1 118 ? 26.509 -2.364 -8.284 1.00 86.88 118 ALA A CA 1
ATOM 897 C C . ALA A 1 118 ? 25.295 -1.416 -8.300 1.00 86.88 118 ALA A C 1
ATOM 899 O O . ALA A 1 118 ? 25.459 -0.228 -8.029 1.00 86.88 118 ALA A O 1
ATOM 900 N N . GLY A 1 119 ? 24.108 -1.926 -8.644 1.00 86.88 119 GLY A N 1
ATOM 901 C CA . GLY A 1 119 ? 22.877 -1.150 -8.769 1.00 86.88 119 GLY A CA 1
ATOM 902 C C . GLY A 1 119 ? 22.076 -1.007 -7.467 1.00 86.88 119 GLY A C 1
ATOM 903 O O . GLY A 1 119 ? 22.462 -1.538 -6.416 1.00 86.88 119 GLY A O 1
ATOM 904 N N . PRO A 1 120 ? 20.946 -0.285 -7.524 1.00 91.94 120 PRO A N 1
ATOM 905 C CA . PRO A 1 120 ? 19.996 -0.205 -6.420 1.00 91.94 120 PRO A CA 1
ATOM 906 C C . PRO A 1 120 ? 19.357 -1.577 -6.166 1.00 91.94 120 PRO A C 1
ATOM 908 O O . PRO A 1 120 ? 19.153 -2.365 -7.086 1.00 91.94 120 PRO A O 1
ATOM 911 N N . ILE A 1 121 ? 19.018 -1.871 -4.908 1.00 94.62 121 ILE A N 1
ATOM 912 C CA . ILE A 1 121 ? 18.506 -3.193 -4.514 1.00 94.62 121 ILE A CA 1
ATOM 913 C C . ILE A 1 121 ? 17.210 -3.555 -5.249 1.00 94.62 121 ILE A C 1
ATOM 915 O O . ILE A 1 121 ? 16.973 -4.728 -5.524 1.00 94.62 121 ILE A O 1
ATOM 919 N N . VAL A 1 122 ? 16.391 -2.552 -5.584 1.00 95.12 122 VAL A N 1
ATOM 920 C CA . VAL A 1 122 ? 15.085 -2.732 -6.232 1.00 95.12 122 VAL A CA 1
ATOM 921 C C . VAL A 1 122 ? 15.189 -3.462 -7.573 1.00 95.12 122 VAL A C 1
ATOM 923 O O . VAL A 1 122 ? 14.345 -4.306 -7.860 1.00 95.12 122 VAL A O 1
ATOM 926 N N . ASP A 1 123 ? 16.273 -3.248 -8.325 1.00 94.06 123 ASP A N 1
ATOM 927 C CA . ASP A 1 123 ? 16.506 -3.884 -9.631 1.00 94.06 123 ASP A CA 1
ATOM 928 C C . ASP A 1 123 ? 16.793 -5.390 -9.515 1.00 94.06 123 ASP A C 1
ATOM 930 O O . ASP A 1 123 ? 16.760 -6.129 -10.502 1.00 94.06 123 ASP A O 1
ATOM 934 N N . TYR A 1 124 ? 17.089 -5.856 -8.303 1.00 94.25 124 TYR A N 1
ATOM 935 C CA . TYR A 1 124 ? 17.477 -7.233 -8.014 1.00 94.25 124 TYR A CA 1
ATOM 936 C C . TYR A 1 124 ? 16.415 -8.006 -7.231 1.00 94.25 124 TYR A C 1
ATOM 938 O O . TYR A 1 124 ? 16.585 -9.200 -6.968 1.00 94.25 124 TYR A O 1
ATOM 946 N N . ILE A 1 125 ? 15.310 -7.353 -6.869 1.00 95.38 125 ILE A N 1
ATOM 947 C CA . ILE A 1 125 ? 14.169 -8.002 -6.231 1.00 95.38 125 ILE A CA 1
ATOM 948 C C . ILE A 1 125 ? 13.349 -8.719 -7.304 1.00 95.38 125 ILE A C 1
ATOM 950 O O . ILE A 1 125 ? 13.024 -8.164 -8.351 1.00 95.38 125 ILE A O 1
ATOM 954 N N . LEU A 1 126 ? 12.978 -9.972 -7.034 1.00 97.06 126 LEU A N 1
ATOM 955 C CA . LEU A 1 126 ? 12.078 -10.714 -7.909 1.00 97.06 126 LEU A CA 1
ATOM 956 C C . LEU A 1 126 ? 10.709 -10.016 -7.981 1.00 97.06 126 LEU A C 1
ATOM 958 O O . LEU A 1 126 ? 10.032 -9.853 -6.966 1.00 97.06 126 LEU A O 1
ATOM 962 N N . ASP A 1 127 ? 10.272 -9.695 -9.196 1.00 97.06 127 ASP A N 1
ATOM 963 C CA . ASP A 1 127 ? 8.993 -9.063 -9.542 1.00 97.06 127 ASP A CA 1
ATOM 964 C C . ASP A 1 127 ? 7.808 -10.045 -9.444 1.00 97.06 127 ASP A C 1
ATOM 966 O O . ASP A 1 127 ? 7.059 -10.259 -10.398 1.00 97.06 127 ASP A O 1
ATOM 970 N N . ALA A 1 128 ? 7.654 -10.675 -8.280 1.00 96.94 128 ALA A N 1
ATOM 971 C CA . ALA A 1 128 ? 6.563 -11.584 -7.947 1.00 96.94 128 ALA A CA 1
ATOM 972 C C . ALA A 1 128 ? 5.968 -11.192 -6.588 1.00 96.94 128 ALA A C 1
ATOM 974 O O . ALA A 1 128 ? 6.421 -11.624 -5.525 1.00 96.94 128 ALA A O 1
ATOM 975 N N . ALA A 1 129 ? 4.944 -10.342 -6.621 1.00 95.88 129 ALA A N 1
ATOM 976 C CA . ALA A 1 129 ? 4.338 -9.774 -5.430 1.00 95.88 129 ALA A CA 1
ATOM 977 C C . ALA A 1 129 ? 3.524 -10.820 -4.653 1.00 95.88 129 ALA A C 1
ATOM 979 O O . ALA A 1 129 ? 2.513 -11.353 -5.121 1.00 95.88 129 ALA A O 1
ATOM 980 N N . GLY A 1 130 ? 3.930 -11.065 -3.408 1.00 90.75 130 GLY A N 1
ATOM 981 C CA . GLY A 1 130 ? 3.151 -11.866 -2.471 1.00 90.75 130 GLY A CA 1
ATOM 982 C C . GLY A 1 130 ? 1.829 -11.194 -2.079 1.00 90.75 130 GLY A C 1
ATOM 983 O O . GLY A 1 130 ? 1.678 -9.968 -2.097 1.00 90.75 130 GLY A O 1
ATOM 984 N N . ASN A 1 131 ? 0.862 -12.009 -1.663 1.00 87.06 131 ASN A N 1
ATOM 985 C CA . ASN A 1 131 ? -0.373 -11.555 -1.030 1.00 87.06 131 ASN A CA 1
ATOM 986 C C . ASN A 1 131 ? -0.788 -12.550 0.066 1.00 87.06 131 ASN A C 1
ATOM 988 O O . ASN A 1 131 ? -0.532 -13.746 -0.042 1.00 87.06 131 ASN A O 1
ATOM 992 N N . LYS A 1 132 ? -1.407 -12.049 1.140 1.00 86.06 132 LYS A N 1
ATOM 993 C CA . LYS A 1 132 ? -1.871 -12.866 2.282 1.00 86.06 132 LYS A CA 1
ATOM 994 C C . LYS A 1 132 ? -3.393 -13.061 2.304 1.00 86.06 132 LYS A C 1
ATOM 996 O O . LYS A 1 132 ? -3.935 -13.546 3.289 1.00 86.06 132 LYS A O 1
ATOM 1001 N N . GLY A 1 133 ? -4.083 -12.662 1.236 1.00 82.50 133 GLY A N 1
ATOM 1002 C CA . GLY A 1 133 ? -5.530 -12.826 1.069 1.00 82.50 133 GLY A CA 1
ATOM 1003 C C . GLY A 1 133 ? -6.405 -11.654 1.530 1.00 82.50 133 GLY A C 1
ATOM 1004 O O . GLY A 1 133 ? -7.510 -11.524 1.017 1.00 82.50 133 GLY A O 1
ATOM 1005 N N . THR A 1 134 ? -5.934 -10.757 2.402 1.00 82.62 134 THR A N 1
ATOM 1006 C CA . THR A 1 134 ? -6.772 -9.663 2.939 1.00 82.62 134 THR A CA 1
ATOM 1007 C C . THR A 1 134 ? -7.251 -8.675 1.873 1.00 82.62 134 THR A C 1
ATOM 1009 O O . THR A 1 134 ? -8.429 -8.339 1.865 1.00 82.62 134 THR A O 1
ATOM 1012 N N . GLY A 1 135 ? -6.394 -8.283 0.921 1.00 83.75 135 GLY A N 1
ATOM 1013 C CA . GLY A 1 135 ? -6.806 -7.428 -0.205 1.00 83.75 135 GLY A CA 1
ATOM 1014 C C . GLY A 1 135 ? -7.856 -8.089 -1.111 1.00 83.75 135 GLY A C 1
ATOM 1015 O O . GLY A 1 135 ? -8.799 -7.439 -1.551 1.00 83.75 135 GLY A O 1
ATOM 1016 N N . LYS A 1 136 ? -7.762 -9.414 -1.309 1.00 94.19 136 LYS A N 1
ATOM 1017 C CA . LYS A 1 136 ? -8.762 -10.194 -2.057 1.00 94.19 136 LYS A CA 1
ATOM 1018 C C . LYS A 1 136 ? -10.125 -10.170 -1.359 1.00 94.19 136 LYS A C 1
ATOM 1020 O O . LYS A 1 136 ? -11.139 -10.073 -2.044 1.00 94.19 136 LYS A O 1
ATOM 1025 N N . TRP A 1 137 ? -10.170 -10.274 -0.029 1.00 96.75 137 TRP A N 1
ATOM 1026 C CA . TRP A 1 137 ? -11.439 -10.261 0.709 1.00 96.75 137 TRP A CA 1
ATOM 1027 C C . TRP A 1 137 ? -12.206 -8.950 0.512 1.00 96.75 137 TRP A C 1
ATOM 1029 O O . TRP A 1 137 ? -13.423 -8.990 0.358 1.00 96.75 137 TRP A O 1
ATOM 1039 N N . THR A 1 138 ? -11.508 -7.815 0.412 1.00 97.56 138 THR A N 1
ATOM 1040 C CA . THR A 1 138 ? -12.130 -6.520 0.097 1.00 97.56 138 THR A CA 1
ATOM 1041 C C . THR A 1 138 ? -12.826 -6.539 -1.263 1.00 97.56 138 THR A C 1
ATOM 1043 O O . THR A 1 138 ? -13.997 -6.171 -1.348 1.00 97.56 138 THR A O 1
ATOM 1046 N N . SER A 1 139 ? -12.154 -7.032 -2.308 1.00 97.69 139 SER A N 1
ATOM 1047 C CA . SER A 1 139 ? -12.742 -7.171 -3.650 1.00 97.69 139 SER A CA 1
ATOM 1048 C C . SER A 1 139 ? -13.893 -8.178 -3.701 1.00 97.69 139 SER A C 1
ATOM 1050 O O . SER A 1 139 ? -14.876 -7.966 -4.401 1.00 97.69 139 SER A O 1
ATOM 1052 N N . GLN A 1 140 ? -13.808 -9.284 -2.957 1.00 98.12 140 GLN A N 1
ATOM 1053 C CA . GLN A 1 140 ? -14.920 -10.238 -2.873 1.00 98.12 140 GLN A CA 1
ATOM 1054 C C . GLN A 1 140 ? -16.141 -9.603 -2.200 1.00 98.12 140 GLN A C 1
ATOM 1056 O O . GLN A 1 140 ? -17.237 -9.668 -2.747 1.00 98.12 140 GLN A O 1
ATOM 1061 N N . SER A 1 141 ? -15.934 -8.909 -1.078 1.00 98.31 141 SER A N 1
ATOM 1062 C CA . SER A 1 141 ? -17.006 -8.203 -0.374 1.00 98.31 141 SER A CA 1
ATOM 1063 C C . SER A 1 141 ? -17.669 -7.140 -1.254 1.00 98.31 141 SER A C 1
ATOM 1065 O O . SER A 1 141 ? -18.888 -6.995 -1.242 1.00 98.31 141 SER A O 1
ATOM 1067 N N . SER A 1 142 ? -16.897 -6.410 -2.070 1.00 98.38 142 SER A N 1
ATOM 1068 C CA . SER A 1 142 ? -17.474 -5.409 -2.976 1.00 98.38 142 SER A CA 1
ATOM 1069 C C . SER A 1 142 ? -18.371 -6.038 -4.045 1.00 98.38 142 SER A C 1
ATOM 1071 O O . SER A 1 142 ? -19.412 -5.473 -4.372 1.00 98.38 142 SER A O 1
ATOM 1073 N N . LEU A 1 143 ? -18.000 -7.216 -4.559 1.00 98.12 143 LEU A N 1
ATOM 1074 C CA . LEU A 1 143 ? -18.825 -7.977 -5.500 1.00 98.12 143 LEU A CA 1
ATOM 1075 C C . LEU A 1 143 ? -20.118 -8.470 -4.842 1.00 98.12 143 LEU A C 1
ATOM 1077 O O . LEU A 1 143 ? -21.188 -8.287 -5.419 1.00 98.12 143 LEU A O 1
ATOM 1081 N N . ASP A 1 144 ? -20.032 -9.023 -3.630 1.00 98.44 144 ASP A N 1
ATOM 1082 C CA . ASP A 1 144 ? -21.196 -9.506 -2.875 1.00 98.44 144 ASP A CA 1
ATOM 1083 C C . ASP A 1 144 ? -22.189 -8.372 -2.559 1.00 98.44 144 ASP A C 1
ATOM 1085 O O . ASP A 1 144 ? -23.405 -8.567 -2.596 1.00 98.44 144 ASP A O 1
ATOM 1089 N N . LEU A 1 145 ? -21.676 -7.168 -2.286 1.00 98.31 145 LEU A N 1
ATOM 1090 C CA . LEU A 1 145 ? -22.474 -5.975 -1.990 1.00 98.31 145 LEU A CA 1
ATOM 1091 C C . LEU A 1 145 ? -22.928 -5.202 -3.241 1.00 98.31 145 LEU A C 1
ATOM 1093 O O . LEU A 1 145 ? -23.705 -4.256 -3.115 1.00 98.31 145 LEU A O 1
ATOM 1097 N N . GLY A 1 146 ? -22.447 -5.559 -4.436 1.00 98.00 146 GLY A N 1
ATOM 1098 C CA . GLY A 1 146 ? -22.742 -4.828 -5.673 1.00 98.00 146 GLY A CA 1
ATOM 1099 C C . GLY A 1 146 ? -22.155 -3.410 -5.718 1.00 98.00 146 GLY A C 1
ATOM 1100 O O . GLY A 1 146 ? -22.725 -2.530 -6.362 1.00 98.00 146 GLY A O 1
ATOM 1101 N N . VAL A 1 147 ? -21.033 -3.173 -5.030 1.00 98.44 147 VAL A N 1
ATOM 1102 C CA . VAL A 1 147 ? -20.348 -1.873 -4.975 1.00 98.44 147 VAL A CA 1
ATOM 1103 C C . VAL A 1 147 ? -19.155 -1.876 -5.937 1.00 98.44 147 VAL A C 1
ATOM 1105 O O . VAL A 1 147 ? -18.298 -2.758 -5.843 1.00 98.44 147 VAL A O 1
ATOM 1108 N N . PRO A 1 148 ? -19.050 -0.901 -6.858 1.00 98.19 148 PRO A N 1
ATOM 1109 C CA . PRO A 1 148 ? -17.931 -0.840 -7.790 1.00 98.19 148 PRO A CA 1
ATOM 1110 C C . PRO A 1 148 ? -16.623 -0.511 -7.058 1.00 98.19 148 PRO A C 1
ATOM 1112 O O . PRO A 1 148 ? -16.502 0.535 -6.425 1.00 98.19 148 PRO A O 1
ATOM 1115 N N . LEU A 1 149 ? -15.632 -1.399 -7.180 1.00 98.12 149 LEU A N 1
ATOM 1116 C CA . LEU A 1 149 ? -14.317 -1.265 -6.545 1.00 98.12 149 LEU A CA 1
ATOM 1117 C C . LEU A 1 149 ? -13.193 -1.724 -7.489 1.00 98.12 149 LEU A C 1
ATOM 1119 O O . LEU A 1 149 ? -12.431 -2.644 -7.187 1.00 98.12 149 LEU A O 1
ATOM 1123 N N . SER A 1 150 ? -13.130 -1.112 -8.674 1.00 98.06 150 SER A N 1
ATOM 1124 C CA . SER A 1 150 ? -12.224 -1.521 -9.755 1.00 98.06 150 SER A CA 1
ATOM 1125 C C . SER A 1 150 ? -10.755 -1.415 -9.362 1.00 98.06 150 SER A C 1
ATOM 1127 O O . SER A 1 150 ? -10.047 -2.405 -9.468 1.00 98.06 150 SER A O 1
ATOM 1129 N N . LEU A 1 151 ? -10.317 -0.262 -8.844 1.00 98.31 151 LEU A N 1
ATOM 1130 C CA . LEU A 1 151 ? -8.907 0.011 -8.545 1.00 98.31 151 LEU A CA 1
ATOM 1131 C C . LEU A 1 151 ? -8.286 -1.064 -7.649 1.00 98.31 151 LEU A C 1
ATOM 1133 O O . LEU A 1 151 ? -7.340 -1.727 -8.053 1.00 98.31 151 LEU A O 1
ATOM 1137 N N . ILE A 1 152 ? -8.868 -1.302 -6.471 1.00 97.88 152 ILE A N 1
ATOM 1138 C CA . ILE A 1 152 ? -8.354 -2.292 -5.511 1.00 97.88 152 ILE A CA 1
ATOM 1139 C C . ILE A 1 152 ? -8.385 -3.705 -6.108 1.00 97.88 152 ILE A C 1
ATOM 1141 O O . ILE A 1 152 ? -7.482 -4.507 -5.873 1.00 97.88 152 ILE A O 1
ATOM 1145 N N . THR A 1 153 ? -9.413 -4.014 -6.899 1.00 98.25 153 THR A N 1
ATOM 1146 C CA . THR A 1 153 ? -9.545 -5.321 -7.552 1.00 98.25 153 THR A CA 1
ATOM 1147 C C . THR A 1 153 ? -8.465 -5.534 -8.609 1.00 98.25 153 THR A C 1
ATOM 1149 O O . THR A 1 153 ? -7.833 -6.590 -8.623 1.00 98.25 153 THR A O 1
ATOM 1152 N N . GLU A 1 154 ? -8.171 -4.521 -9.422 1.00 98.44 154 GLU A N 1
ATOM 1153 C CA . GLU A 1 154 ? -7.062 -4.566 -10.376 1.00 98.44 154 GLU A CA 1
ATOM 1154 C C . GLU A 1 154 ? -5.710 -4.653 -9.664 1.00 98.44 154 GLU A C 1
ATOM 1156 O O . GLU A 1 154 ? -4.859 -5.435 -10.076 1.00 98.44 154 GLU A O 1
ATOM 1161 N N . SER A 1 155 ? -5.522 -3.980 -8.525 1.00 98.31 155 SER A N 1
ATOM 1162 C CA . SER A 1 155 ? -4.305 -4.133 -7.714 1.00 98.31 155 SER A CA 1
ATOM 1163 C C . SER A 1 155 ? -4.110 -5.565 -7.203 1.00 98.31 155 SER A C 1
ATOM 1165 O O . SER A 1 155 ? -2.981 -6.050 -7.102 1.00 98.31 155 SER A O 1
ATOM 1167 N N . VAL A 1 156 ? -5.194 -6.287 -6.897 1.00 97.88 156 VAL A N 1
ATOM 1168 C CA . VAL A 1 156 ? -5.124 -7.719 -6.563 1.00 97.88 156 VAL A CA 1
ATOM 1169 C C . VAL A 1 156 ? -4.724 -8.543 -7.792 1.00 97.88 156 VAL A C 1
ATOM 1171 O O . VAL A 1 156 ? -3.851 -9.410 -7.684 1.00 97.88 156 VAL A O 1
ATOM 1174 N N . PHE A 1 157 ? -5.305 -8.269 -8.961 1.00 98.06 157 PHE A N 1
ATOM 1175 C CA . PHE A 1 157 ? -4.970 -8.980 -10.197 1.00 98.06 157 PHE A CA 1
ATOM 1176 C C . PHE A 1 157 ? -3.550 -8.701 -10.693 1.00 98.06 157 PHE A C 1
ATOM 1178 O O . PHE A 1 157 ? -2.872 -9.641 -11.105 1.00 98.06 157 PHE A O 1
ATOM 1185 N N . ALA A 1 158 ? -3.050 -7.472 -10.571 1.00 98.25 158 ALA A N 1
ATOM 1186 C CA . ALA A 1 158 ? -1.671 -7.114 -10.888 1.00 98.25 158 ALA A CA 1
ATOM 1187 C C . ALA A 1 158 ? -0.677 -7.966 -10.084 1.00 98.25 158 ALA A C 1
ATOM 1189 O O . ALA A 1 158 ? 0.276 -8.521 -10.641 1.00 98.25 158 ALA A O 1
ATOM 1190 N N . ARG A 1 159 ? -0.954 -8.196 -8.790 1.00 98.00 159 ARG A N 1
ATOM 1191 C CA . ARG A 1 159 ? -0.162 -9.130 -7.976 1.00 98.00 159 ARG A CA 1
ATOM 1192 C C . ARG A 1 159 ? -0.237 -10.553 -8.520 1.00 98.00 159 ARG A C 1
ATOM 1194 O O . ARG A 1 159 ? 0.806 -11.185 -8.655 1.00 98.00 159 ARG A O 1
ATOM 1201 N N . TYR A 1 160 ? -1.416 -11.057 -8.884 1.00 97.12 160 TYR A N 1
ATOM 1202 C CA . TYR A 1 160 ? -1.538 -12.400 -9.472 1.00 97.12 160 TYR A CA 1
ATOM 1203 C C . TYR A 1 160 ? -0.740 -12.532 -10.773 1.00 97.12 160 TYR A C 1
ATOM 1205 O O . TYR A 1 160 ? 0.063 -13.455 -10.901 1.00 97.12 160 TYR A O 1
ATOM 1213 N N . ILE A 1 161 ? -0.860 -11.565 -11.683 1.00 98.12 161 ILE A N 1
ATOM 1214 C CA . ILE A 1 161 ? -0.093 -11.525 -12.935 1.00 98.12 161 ILE A CA 1
ATOM 1215 C C . ILE A 1 161 ? 1.415 -11.516 -12.653 1.00 98.12 161 ILE A C 1
ATOM 1217 O O . ILE A 1 161 ? 2.170 -12.245 -13.302 1.00 98.12 161 ILE A O 1
ATOM 1221 N N . SER A 1 162 ? 1.872 -10.758 -11.650 1.00 98.12 162 SER A N 1
ATOM 1222 C CA . SER A 1 162 ? 3.290 -10.737 -11.270 1.00 98.12 162 SER A CA 1
ATOM 1223 C C . SER A 1 162 ? 3.802 -12.124 -10.850 1.00 98.12 162 SER A C 1
ATOM 1225 O O . SER A 1 162 ? 4.918 -12.497 -11.214 1.00 98.12 162 SER A O 1
ATOM 1227 N N . THR A 1 163 ? 2.972 -12.944 -10.188 1.00 97.00 163 THR A N 1
ATOM 1228 C CA . THR A 1 163 ? 3.362 -14.305 -9.773 1.00 97.00 163 THR A CA 1
ATOM 1229 C C . THR A 1 163 ? 3.503 -15.286 -10.935 1.00 97.00 163 THR A C 1
ATOM 1231 O O . THR A 1 163 ? 4.252 -16.254 -10.819 1.00 97.00 163 THR A O 1
ATOM 1234 N N . TYR A 1 164 ? 2.886 -15.016 -12.088 1.00 97.56 164 TYR A N 1
ATOM 1235 C CA . TYR A 1 164 ? 3.046 -15.810 -13.310 1.00 97.56 164 TYR A CA 1
ATOM 1236 C C . TYR A 1 164 ? 4.368 -15.491 -14.033 1.00 97.56 164 TYR A C 1
ATOM 1238 O O . TYR A 1 164 ? 4.398 -15.276 -15.243 1.00 97.56 164 TYR A O 1
ATOM 1246 N N . LYS A 1 165 ? 5.486 -15.414 -13.296 1.00 97.75 165 LYS A N 1
ATOM 1247 C CA . LYS A 1 165 ? 6.785 -14.951 -13.813 1.00 97.75 165 LYS A CA 1
ATOM 1248 C C . LYS A 1 165 ? 7.262 -15.761 -15.017 1.00 97.75 165 LYS A C 1
ATOM 1250 O O . LYS A 1 165 ? 7.624 -15.166 -16.031 1.00 97.75 165 LYS A O 1
ATOM 1255 N N . ASP A 1 166 ? 7.238 -17.087 -14.924 1.00 97.88 166 ASP A N 1
ATOM 1256 C CA . ASP A 1 166 ? 7.702 -17.964 -16.005 1.00 97.88 166 ASP A CA 1
ATOM 1257 C C . ASP A 1 166 ? 6.855 -17.793 -17.272 1.00 97.88 166 ASP A C 1
ATOM 1259 O O . ASP A 1 166 ? 7.393 -17.687 -18.377 1.00 97.88 166 ASP A O 1
ATOM 1263 N N . GLU A 1 167 ? 5.535 -17.670 -17.111 1.00 98.31 167 GLU A N 1
ATOM 1264 C CA . GLU A 1 167 ? 4.608 -17.414 -18.215 1.00 98.31 167 GLU A CA 1
ATOM 1265 C C . GLU A 1 167 ? 4.840 -16.034 -18.836 1.00 98.31 167 GLU A C 1
ATOM 1267 O O . GLU A 1 167 ? 4.918 -15.927 -20.058 1.00 98.31 167 GLU A O 1
ATOM 1272 N N . ARG A 1 168 ? 5.044 -14.983 -18.028 1.00 97.94 168 ARG A N 1
ATOM 1273 C CA . ARG A 1 168 ? 5.382 -13.635 -18.521 1.00 97.94 168 ARG A CA 1
ATOM 1274 C C . ARG A 1 168 ? 6.699 -13.628 -19.294 1.00 97.94 168 ARG A C 1
ATOM 1276 O O . ARG A 1 168 ? 6.784 -13.033 -20.370 1.00 97.94 168 ARG A O 1
ATOM 1283 N N . VAL A 1 169 ? 7.723 -14.321 -18.790 1.00 98.06 169 VAL A N 1
ATOM 1284 C CA . VAL A 1 169 ? 9.020 -14.448 -19.473 1.00 98.06 169 VAL A CA 1
ATOM 1285 C C . VAL A 1 169 ? 8.864 -15.205 -20.793 1.00 98.06 169 VAL A C 1
ATOM 1287 O O . VAL A 1 169 ? 9.435 -14.782 -21.798 1.00 98.06 169 VAL A O 1
ATOM 1290 N N . ALA A 1 170 ? 8.071 -16.278 -20.837 1.00 98.06 170 ALA A N 1
ATOM 1291 C CA . ALA A 1 170 ? 7.766 -16.987 -22.079 1.00 98.06 170 ALA A CA 1
ATOM 1292 C C . ALA A 1 170 ? 6.988 -16.101 -23.070 1.00 98.06 170 ALA A C 1
ATOM 1294 O O . ALA A 1 170 ? 7.382 -15.989 -24.233 1.00 98.06 170 ALA A O 1
ATOM 1295 N N . ALA A 1 171 ? 5.945 -15.411 -22.602 1.00 97.69 171 ALA A N 1
ATOM 1296 C CA . ALA A 1 171 ? 5.103 -14.525 -23.401 1.00 97.69 171 ALA A CA 1
ATOM 1297 C C . ALA A 1 171 ? 5.899 -13.366 -24.020 1.00 97.69 171 ALA A C 1
ATOM 1299 O O . ALA A 1 171 ? 5.735 -13.072 -25.202 1.00 97.69 171 ALA A O 1
ATOM 1300 N N . SER A 1 172 ? 6.833 -12.763 -23.277 1.00 96.31 172 SER A N 1
ATOM 1301 C CA . SER A 1 172 ? 7.662 -11.648 -23.770 1.00 96.31 172 SER A CA 1
ATOM 1302 C C . SER A 1 172 ? 8.579 -11.996 -24.953 1.00 96.31 172 SER A C 1
ATOM 1304 O O . SER A 1 172 ? 9.092 -11.093 -25.614 1.00 96.31 172 SER A O 1
ATOM 1306 N N . LYS A 1 173 ? 8.793 -13.291 -25.229 1.00 96.94 173 LYS A N 1
ATOM 1307 C CA . LYS A 1 173 ? 9.582 -13.781 -26.373 1.00 96.94 173 LYS A CA 1
ATOM 1308 C C . LYS A 1 173 ? 8.745 -13.994 -27.634 1.00 96.94 173 LYS A C 1
ATOM 1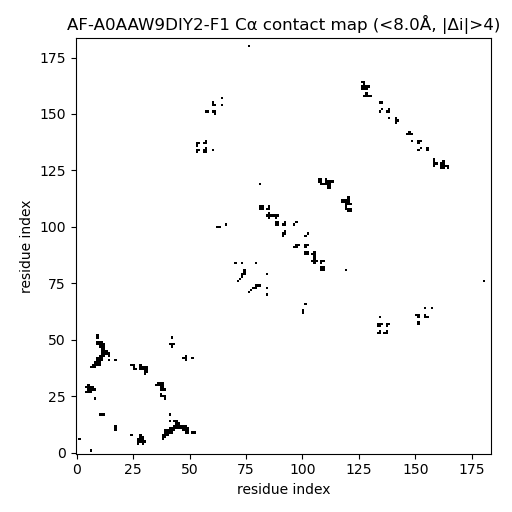310 O O . LYS A 1 173 ? 9.319 -14.131 -28.710 1.00 96.94 173 LYS A O 1
ATOM 1315 N N . VAL A 1 174 ? 7.420 -14.076 -27.501 1.00 97.19 174 VAL A N 1
ATOM 1316 C CA . VAL A 1 174 ? 6.501 -14.412 -28.603 1.00 97.19 174 VAL A CA 1
ATOM 1317 C C . VAL A 1 174 ? 5.524 -13.287 -28.925 1.00 97.19 174 VAL A C 1
ATOM 1319 O O . VAL A 1 174 ? 5.144 -13.131 -30.083 1.00 97.19 174 VAL A O 1
ATOM 1322 N N . LEU A 1 175 ? 5.123 -12.498 -27.926 1.00 96.38 175 LEU A N 1
ATOM 1323 C CA . LEU A 1 175 ? 4.232 -11.363 -28.121 1.00 96.38 175 LEU A CA 1
ATOM 1324 C C . LEU A 1 175 ? 5.018 -10.166 -28.672 1.00 96.38 175 LEU A C 1
ATOM 1326 O O . LEU A 1 175 ? 6.111 -9.870 -28.179 1.00 96.38 175 LEU A O 1
ATOM 1330 N N . PRO A 1 176 ? 4.485 -9.465 -29.687 1.00 92.62 176 PRO A N 1
ATOM 1331 C CA . PRO A 1 176 ? 5.150 -8.303 -30.252 1.00 92.62 176 PRO A CA 1
ATOM 1332 C C . PRO A 1 176 ? 5.217 -7.172 -29.222 1.00 92.62 176 PRO A C 1
ATOM 1334 O O . PRO A 1 176 ? 4.260 -6.922 -28.490 1.00 92.62 176 PRO A O 1
ATOM 1337 N N . LYS A 1 177 ? 6.342 -6.453 -29.204 1.00 86.44 177 LYS A N 1
ATOM 1338 C CA . LYS A 1 177 ? 6.453 -5.191 -28.468 1.00 86.44 177 LYS A CA 1
ATOM 1339 C C . LYS A 1 177 ? 5.900 -4.057 -29.338 1.00 86.44 177 LYS A C 1
ATOM 1341 O O . LYS A 1 177 ? 6.195 -4.047 -30.537 1.00 86.44 177 LYS A O 1
ATOM 1346 N N . PRO A 1 178 ? 5.127 -3.112 -28.777 1.00 81.44 178 PRO A N 1
ATOM 1347 C CA . PRO A 1 178 ? 4.782 -1.890 -29.492 1.00 81.44 178 PRO A CA 1
ATOM 1348 C C . PRO A 1 178 ? 6.058 -1.165 -29.937 1.00 81.44 178 PRO A C 1
ATOM 1350 O O . PRO A 1 178 ? 7.099 -1.272 -29.282 1.00 81.44 178 PRO A O 1
ATOM 1353 N N . ALA A 1 179 ? 5.986 -0.429 -31.048 1.00 80.50 179 ALA A N 1
ATOM 1354 C CA . ALA A 1 179 ? 7.087 0.446 -31.436 1.00 80.50 179 ALA A CA 1
ATOM 1355 C C . ALA A 1 179 ? 7.338 1.475 -30.314 1.00 80.50 179 ALA A C 1
ATOM 1357 O O . ALA A 1 179 ? 6.361 1.970 -29.744 1.00 80.50 179 ALA A O 1
ATOM 1358 N N . PRO A 1 180 ? 8.605 1.796 -29.986 1.00 73.62 180 PRO A N 1
ATOM 1359 C CA . PRO A 1 180 ? 8.911 2.817 -28.992 1.00 73.62 180 PRO A CA 1
ATOM 1360 C C . PRO A 1 180 ? 8.221 4.133 -29.359 1.00 73.62 180 PRO A C 1
ATOM 1362 O O . PRO A 1 180 ? 8.353 4.602 -30.491 1.00 73.62 180 PRO A O 1
ATOM 1365 N N . PHE A 1 181 ? 7.477 4.711 -28.418 1.00 72.81 181 PHE A N 1
ATOM 1366 C CA . PHE A 1 181 ? 6.885 6.033 -28.581 1.00 72.81 181 PHE A CA 1
ATOM 1367 C C . PHE A 1 181 ? 7.892 7.075 -28.086 1.00 72.81 181 PHE A C 1
ATOM 1369 O O . PHE A 1 181 ? 8.289 7.035 -26.925 1.00 72.81 181 PHE A O 1
ATOM 1376 N N . ALA A 1 182 ? 8.332 7.973 -28.966 1.00 66.44 182 ALA A N 1
ATOM 1377 C CA . ALA A 1 182 ? 9.155 9.116 -28.587 1.00 66.44 182 ALA A CA 1
ATOM 1378 C C . ALA A 1 182 ? 8.237 10.324 -28.380 1.00 66.44 182 ALA A C 1
ATOM 1380 O O . ALA A 1 182 ? 7.501 10.691 -29.295 1.00 66.44 182 ALA A O 1
ATOM 1381 N N . TYR A 1 183 ? 8.266 10.918 -27.188 1.00 66.06 183 TYR A N 1
ATOM 1382 C CA . TYR A 1 183 ? 7.646 12.222 -26.963 1.00 66.06 183 TYR A CA 1
ATOM 1383 C C . TYR A 1 183 ? 8.482 13.298 -27.674 1.00 66.06 183 TYR A C 1
ATOM 1385 O O . TYR A 1 183 ? 9.701 13.338 -27.491 1.00 66.06 183 TYR A O 1
ATOM 1393 N N . GLU A 1 184 ? 7.831 14.111 -28.512 1.00 60.69 184 GLU A N 1
ATOM 1394 C CA . GLU A 1 184 ? 8.401 15.335 -29.108 1.00 60.69 184 GLU A CA 1
ATOM 1395 C C . GLU A 1 184 ? 8.398 16.505 -28.118 1.00 60.69 184 GLU A C 1
ATOM 1397 O O . GLU A 1 184 ? 7.429 16.611 -27.326 1.00 60.69 184 GLU A O 1
#

Organism: Streptococcus suis (NCBI:txid1307)

Foldseek 3Di:
DCQQQAAQFQDEADPVVCVVCVVVNQVRHDADPPPRGGNYDHQYHDCRSVVVVLVVVLVVLLVLVVVVVVVVCCCQVVVDDLLRVLVVLVVCCVDPNVDPSSVVSSVQSPDCDPVPDPHRVVVVDQQQDDDPCSLVVNVVVCVVVVHDDPSSVVSVVSNVVSNCVVVVVVCVVPPDDPDRDDDD

InterPro domains:
  IPR006114 6-phosphogluconate dehydrogenase, C-terminal [PF00393] (49-179)
  IPR006114 6-phosphogluconate dehydrogenase, C-terminal [SM01350] (49-184)
  IPR006115 6-phosphogluconate dehydrogenase, NADP-binding [PF03446] (1-44)
  IPR006183 6-phosphogluconate dehydrogenase [PR00076] (38-66)
  IPR006183 6-phosphogluconate dehydrogenase [PR00076] (121-148)
  IPR006183 6-phosphogluconate dehydrogenase [PTHR11811] (1-179)
  IPR006184 6-phosphogluconate-binding site [PS00461] (125-137)
  IPR008927 6-phosphogluconate dehydrogenase-like, C-terminal domain superfamily [SSF48179] (47-181)
  IPR013328 6-phosphogluconate dehydrogenase, domain 2 [G3DSA:1.10.1040.10] (53-184)

Secondary structure (DSSP, 8-state):
-HHHH---B--BS-HHHHHHHHHHHHHHS-B-TTT--BSB---BSTTHHHHHHHHHHHHHHHHHHHHHHHHHHHHHTS---HHHHHHHHHHHTTTTT-SHHHHHHHHHHHPBPSSS-SSBGGGGS-S-----SHHHHHHHHHHHHT---HHHHHHHHHHHHHH-HHHHHHHTTTSPPPPPPPP-

pLDDT: mean 95.37, std 6.05, range [60.69, 98.75]

Sequence (184 aa):
KGALEGPSIMPGGQKEAYELVADVLEEISAKAPEDGAPCVTYIGPDGAGHYVKMVHNGIEYGDMQLIAESYDLMQHLLGLSVDEMADIFTEWNKGELDSYLIEITADILKRKDDQGQAGPIVDYILDAAGNKGTGKWTSQSSLDLGVPLSLITESVFARYISTYKDERVAASKVLPKPAPFAYE